Protein AF-A0AAU9ZQA5-F1 (afdb_monomer_lite)

Structure (mmCIF, N/CA/C/O backbone):
data_AF-A0AAU9ZQA5-F1
#
_entry.id   AF-A0AAU9ZQA5-F1
#
loop_
_atom_site.group_PDB
_atom_site.id
_atom_site.type_symbol
_atom_site.label_atom_id
_atom_site.label_alt_id
_atom_site.label_comp_id
_atom_site.label_asym_id
_atom_site.label_entity_id
_atom_site.label_seq_id
_atom_site.pdbx_PDB_ins_code
_atom_site.Cartn_x
_atom_site.Cartn_y
_atom_site.Cartn_z
_atom_site.occupancy
_atom_site.B_iso_or_equiv
_atom_site.auth_seq_id
_atom_site.auth_comp_id
_atom_site.auth_asym_id
_atom_site.auth_atom_id
_atom_site.pdbx_PDB_model_num
ATOM 1 N N . MET A 1 1 ? -19.071 -1.558 13.675 1.00 48.94 1 MET A N 1
ATOM 2 C CA . MET A 1 1 ? -18.737 -1.352 15.105 1.00 48.94 1 MET A CA 1
ATOM 3 C C . MET A 1 1 ? -18.420 0.109 15.479 1.00 48.94 1 MET A C 1
ATOM 5 O O . MET A 1 1 ? -18.143 0.371 16.638 1.00 48.94 1 MET A O 1
ATOM 9 N N . PHE A 1 2 ? -18.587 1.092 14.576 1.00 40.41 2 PHE A N 1
ATOM 10 C CA . PHE A 1 2 ? -18.312 2.521 14.845 1.00 40.41 2 PHE A CA 1
ATOM 11 C C . PHE A 1 2 ? -19.521 3.369 15.300 1.00 40.41 2 PHE A C 1
ATOM 13 O O . PHE A 1 2 ? -19.379 4.558 15.572 1.00 40.41 2 PHE A O 1
ATOM 20 N N . SER A 1 3 ? -20.718 2.791 15.427 1.00 38.81 3 SER A N 1
ATOM 21 C CA . SER A 1 3 ? -21.943 3.527 15.785 1.00 38.81 3 SER A CA 1
ATOM 22 C C . SER A 1 3 ? -22.086 3.847 17.282 1.00 38.81 3 SER A C 1
ATOM 24 O O . SER A 1 3 ? -22.901 4.692 17.634 1.00 38.81 3 SER A O 1
ATOM 26 N N . ARG A 1 4 ? -21.283 3.237 18.1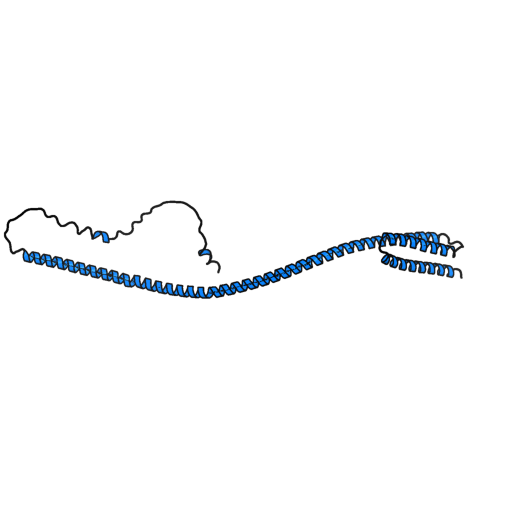69 1.00 47.41 4 ARG A N 1
ATOM 27 C CA . ARG A 1 4 ? -21.355 3.467 19.629 1.00 47.41 4 ARG A CA 1
ATOM 28 C C . ARG A 1 4 ? -20.454 4.597 20.144 1.00 47.41 4 ARG A C 1
ATOM 30 O O . ARG A 1 4 ? -20.742 5.165 21.193 1.00 47.41 4 ARG A O 1
ATOM 37 N N . LEU A 1 5 ? -19.415 4.975 19.395 1.00 44.19 5 LEU A N 1
ATOM 38 C CA . LEU A 1 5 ? -18.447 6.003 19.812 1.00 44.19 5 LEU A CA 1
ATOM 39 C C . LEU A 1 5 ? -18.909 7.446 19.537 1.00 44.19 5 LEU A C 1
ATOM 41 O O . LEU A 1 5 ? -18.377 8.380 20.128 1.00 44.19 5 LEU A O 1
ATOM 45 N N . ARG A 1 6 ? -19.945 7.657 18.710 1.00 43.44 6 ARG A N 1
ATOM 46 C CA . ARG A 1 6 ? -20.490 9.004 18.436 1.00 43.44 6 ARG A CA 1
ATOM 47 C C . ARG A 1 6 ? -21.317 9.599 19.583 1.00 43.44 6 ARG A C 1
ATOM 49 O O . ARG A 1 6 ? -21.540 10.804 19.595 1.00 43.44 6 ARG A O 1
ATOM 56 N N . THR A 1 7 ? -21.748 8.787 20.544 1.00 46.91 7 THR A N 1
ATOM 57 C CA . THR A 1 7 ? -22.630 9.210 21.647 1.00 46.91 7 THR A CA 1
ATOM 58 C C . THR A 1 7 ? -21.901 9.833 22.838 1.00 46.91 7 THR A C 1
ATOM 60 O O . THR A 1 7 ? -22.555 10.443 23.674 1.00 46.91 7 THR A O 1
ATOM 63 N N . LEU A 1 8 ? -20.570 9.713 22.922 1.00 43.84 8 LEU A N 1
ATOM 64 C CA . LEU A 1 8 ? -19.798 10.233 24.061 1.00 43.84 8 LEU A CA 1
ATOM 65 C C . LEU A 1 8 ? -19.136 11.597 23.803 1.00 43.84 8 LEU A C 1
ATOM 67 O O . LEU A 1 8 ? -18.784 12.273 24.761 1.00 43.84 8 LEU A O 1
ATOM 71 N N . PHE A 1 9 ? -19.017 12.039 22.544 1.00 39.91 9 PHE A N 1
ATOM 72 C CA . PHE A 1 9 ? -18.305 13.285 22.199 1.00 39.91 9 PHE A CA 1
ATOM 73 C C . PHE A 1 9 ? -19.028 14.196 21.187 1.00 39.91 9 PHE A C 1
ATOM 75 O O . PHE A 1 9 ? -18.420 15.083 20.595 1.00 39.91 9 PHE A O 1
ATOM 82 N N . GLY A 1 10 ? -20.335 14.016 20.978 1.00 38.44 10 GLY A N 1
ATOM 83 C CA . GLY A 1 10 ? -21.115 14.814 20.028 1.00 38.44 10 GLY A CA 1
ATOM 84 C C . GLY A 1 10 ? -22.059 15.820 20.690 1.00 38.44 10 G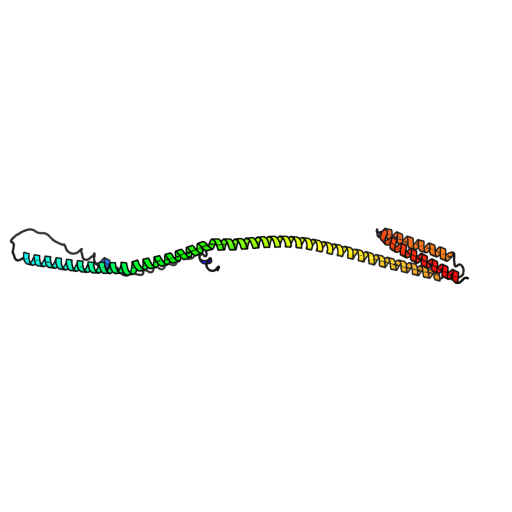LY A C 1
ATOM 85 O O . GLY A 1 10 ? -23.133 15.424 21.124 1.00 38.44 10 GLY A O 1
ATOM 86 N N . ARG A 1 11 ? -21.703 17.112 20.605 1.00 40.22 11 ARG A N 1
ATOM 87 C CA . ARG A 1 11 ? -22.498 18.338 20.866 1.00 40.22 11 ARG A CA 1
ATOM 88 C C . ARG A 1 11 ? -22.347 18.990 22.243 1.00 40.22 11 ARG A C 1
ATOM 90 O O . ARG A 1 11 ? -23.208 18.890 23.109 1.00 40.22 11 ARG A O 1
ATOM 97 N N . ARG A 1 12 ? -21.340 19.858 22.341 1.00 38.00 12 ARG A N 1
ATOM 98 C CA . ARG A 1 12 ? -21.529 21.178 22.949 1.00 38.00 12 ARG A CA 1
ATOM 99 C C . ARG A 1 12 ? -21.380 22.202 21.828 1.00 38.00 12 ARG A C 1
ATOM 101 O O . ARG A 1 12 ? -20.337 22.215 21.185 1.00 38.00 12 ARG A O 1
ATOM 108 N N . ASN A 1 13 ? -22.467 22.922 21.551 1.00 35.94 13 ASN A N 1
ATOM 109 C CA . ASN A 1 13 ? -22.573 24.273 20.977 1.00 35.94 13 ASN A CA 1
ATOM 110 C C . ASN A 1 13 ? -23.863 24.382 20.155 1.00 35.94 13 ASN A C 1
ATOM 112 O O . ASN A 1 13 ? -24.078 23.653 19.188 1.00 35.94 13 ASN A O 1
ATOM 116 N N . GLY A 1 14 ? -24.727 25.275 20.621 1.00 31.50 14 GLY A N 1
ATOM 117 C CA . GLY A 1 14 ? -26.061 25.557 20.117 1.00 31.50 14 GLY A CA 1
ATOM 118 C C . GLY A 1 14 ? -26.706 26.556 21.067 1.00 31.50 14 GLY A C 1
ATOM 119 O O . GLY A 1 14 ? -27.339 26.166 22.043 1.00 31.50 14 GLY A O 1
ATOM 120 N N . GLU A 1 15 ? -26.425 27.831 20.819 1.00 37.72 15 GLU A N 1
ATOM 121 C CA . GLU A 1 15 ? -27.171 28.983 21.317 1.00 37.72 15 GLU A CA 1
ATOM 122 C C . GLU A 1 15 ? -28.656 28.838 20.944 1.00 37.72 15 GLU A C 1
ATOM 124 O O . GLU A 1 15 ? -28.946 28.423 19.823 1.00 37.72 15 GLU A O 1
ATOM 129 N N . CYS A 1 16 ? -29.576 29.171 21.856 1.00 33.16 16 CYS A N 1
ATOM 130 C CA . CYS A 1 16 ? -30.799 29.947 21.582 1.00 33.16 16 CYS A CA 1
ATOM 131 C C . CYS A 1 16 ? -31.802 29.884 22.744 1.00 33.16 16 CYS A C 1
ATOM 133 O O . CYS A 1 16 ? -32.249 28.816 23.153 1.00 33.16 16 CYS A O 1
ATOM 135 N N . GLU A 1 17 ? -32.157 31.095 23.168 1.00 29.72 17 GLU A N 1
ATOM 136 C CA . GLU A 1 17 ? -33.497 31.594 23.491 1.00 29.72 17 GLU A CA 1
ATOM 137 C C . GLU A 1 17 ? -34.244 31.094 24.736 1.00 29.72 17 GLU A C 1
ATOM 139 O O . GLU A 1 17 ? -34.768 29.986 24.842 1.00 29.72 17 GLU A O 1
ATOM 144 N N . GLU A 1 18 ? -34.392 32.054 25.651 1.00 40.56 18 GLU A N 1
ATOM 145 C CA . GLU A 1 18 ? -35.493 32.160 26.594 1.00 40.56 18 GLU A CA 1
ATOM 146 C C . GLU A 1 18 ? -36.846 31.973 25.894 1.00 40.56 18 GLU A C 1
ATOM 148 O O . GLU A 1 18 ? -37.232 32.751 25.030 1.00 40.56 18 GLU A O 1
ATOM 153 N N . THR A 1 19 ? -37.646 31.025 26.369 1.00 33.75 19 THR A N 1
ATOM 154 C CA . THR A 1 19 ? -39.100 31.205 26.423 1.00 33.75 19 THR A CA 1
ATOM 155 C C . THR A 1 19 ? -39.604 30.604 27.725 1.00 33.75 19 THR A C 1
ATOM 157 O O . THR A 1 19 ? -39.549 29.400 27.974 1.00 33.75 19 THR A O 1
ATOM 160 N N . GLY A 1 20 ? -40.057 31.483 28.616 1.00 47.66 20 GLY A N 1
ATOM 161 C CA . GLY A 1 20 ? -40.704 31.086 29.850 1.00 47.66 20 GLY A CA 1
ATOM 162 C C . GLY A 1 20 ? -42.086 30.503 29.587 1.00 47.66 20 GLY A C 1
ATOM 163 O O . GLY A 1 20 ? -42.894 31.121 28.911 1.00 47.66 20 GLY A O 1
ATOM 164 N N . VAL A 1 21 ? -42.396 29.380 30.236 1.00 34.00 21 VAL A N 1
ATOM 165 C CA . VAL A 1 21 ? -43.744 29.097 30.744 1.00 34.00 21 VAL A CA 1
ATOM 166 C C . VAL A 1 21 ? -43.602 28.366 32.079 1.00 34.00 21 VAL A C 1
ATOM 168 O O . VAL A 1 21 ? -43.252 27.190 32.145 1.00 34.00 21 VAL A O 1
ATOM 171 N N . ARG A 1 22 ? -43.907 29.071 33.174 1.00 44.47 22 ARG A N 1
ATOM 172 C CA . ARG A 1 22 ? -44.174 28.457 34.479 1.00 44.47 22 ARG A CA 1
ATOM 173 C C . ARG A 1 22 ? -45.457 27.630 34.366 1.00 44.47 22 ARG A C 1
ATOM 175 O O . ARG A 1 22 ? -46.537 28.207 34.281 1.00 44.47 22 ARG A O 1
ATOM 182 N N . LYS A 1 23 ? -45.362 26.302 34.453 1.00 38.34 23 LYS A N 1
ATOM 183 C CA . LYS A 1 23 ? -46.495 25.450 34.843 1.00 38.34 23 LYS A CA 1
ATOM 184 C C . LYS A 1 23 ? -46.316 24.998 36.290 1.00 38.34 23 LYS A C 1
ATOM 186 O O . LYS A 1 23 ? -45.380 24.286 36.635 1.00 38.34 23 LYS A O 1
ATOM 191 N N . LYS A 1 24 ? -47.206 25.504 37.146 1.00 39.97 24 LYS A N 1
ATOM 192 C CA . LYS A 1 24 ? -47.455 25.015 38.504 1.00 39.97 24 LYS A CA 1
ATOM 193 C C . LYS A 1 24 ? -48.343 23.781 38.375 1.00 39.97 24 LYS A C 1
ATOM 195 O O . LYS A 1 24 ? -49.548 23.940 38.218 1.00 39.97 24 LYS A O 1
ATOM 200 N N . ASP A 1 25 ? -47.765 22.596 38.512 1.00 32.78 25 ASP A N 1
ATOM 201 C CA . ASP A 1 25 ? -48.555 21.391 38.751 1.00 32.78 25 ASP A CA 1
ATOM 202 C C . ASP A 1 25 ? -48.594 21.106 40.253 1.00 32.78 25 ASP A C 1
ATOM 204 O O . ASP A 1 25 ? -47.584 20.889 40.927 1.00 32.78 25 ASP A O 1
ATOM 208 N N . ALA A 1 26 ? -49.805 21.205 40.797 1.00 39.22 26 ALA A N 1
ATOM 209 C CA . ALA A 1 26 ? -50.117 20.959 42.190 1.00 39.22 26 ALA A CA 1
ATOM 210 C C . ALA A 1 26 ? -50.042 19.452 42.480 1.00 39.22 26 ALA A C 1
ATOM 212 O O . ALA A 1 26 ? -50.969 18.702 42.186 1.00 39.22 26 ALA A O 1
ATOM 213 N N . GLY A 1 27 ? -48.936 19.012 43.083 1.00 39.47 27 GLY A N 1
ATOM 214 C CA . GLY A 1 27 ? -48.817 17.664 43.639 1.00 39.47 27 GLY A CA 1
ATOM 215 C C . GLY A 1 27 ? -49.811 17.418 44.792 1.00 39.47 27 GLY A C 1
ATOM 216 O O . GLY A 1 27 ? -50.250 18.376 45.442 1.00 39.47 27 GLY A O 1
ATOM 217 N N . PRO A 1 28 ? -50.172 16.151 45.082 1.00 39.94 28 PRO A N 1
ATOM 218 C CA . PRO A 1 28 ? -51.237 15.818 46.026 1.00 39.94 28 PRO A CA 1
ATOM 219 C C . PRO A 1 28 ? -50.970 16.409 47.414 1.00 39.94 28 PRO A C 1
ATOM 221 O O . PRO A 1 28 ? -49.923 16.171 48.024 1.00 39.94 28 PRO A O 1
ATOM 224 N N . LYS A 1 29 ? -51.934 17.188 47.923 1.00 39.69 29 LYS A N 1
ATOM 225 C CA . LYS A 1 29 ? -51.909 17.771 49.271 1.00 39.69 29 LYS A CA 1
ATOM 226 C C . LYS A 1 29 ? -51.706 16.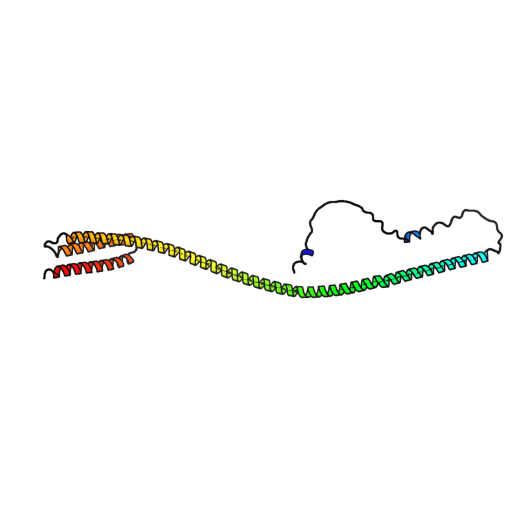660 50.300 1.00 39.69 29 LYS A C 1
ATOM 228 O O . LYS A 1 29 ? -52.575 15.820 50.510 1.00 39.69 29 LYS A O 1
ATOM 233 N N . SER A 1 30 ? -50.557 16.678 50.969 1.00 41.41 30 SER A N 1
ATOM 234 C CA . SER A 1 30 ? -50.254 15.732 52.034 1.00 41.41 30 SER A CA 1
ATOM 235 C C . SER A 1 30 ? -51.212 15.924 53.215 1.00 41.41 30 SER A C 1
ATOM 237 O O . SER A 1 30 ? -51.222 16.944 53.907 1.00 41.41 30 SER A O 1
ATOM 239 N N . GLN A 1 31 ? -51.982 14.872 53.479 1.00 42.75 31 GLN A N 1
ATOM 240 C CA . GLN A 1 31 ? -52.931 14.688 54.587 1.00 42.75 31 GLN A CA 1
ATOM 241 C C . GLN A 1 31 ? -52.286 14.858 55.985 1.00 42.75 31 GLN A C 1
ATOM 243 O O . GLN A 1 31 ? -52.963 14.940 57.007 1.00 42.75 31 GLN A O 1
ATOM 248 N N . ARG A 1 32 ? -50.952 14.983 56.032 1.00 38.19 32 ARG A N 1
ATOM 249 C CA . ARG A 1 32 ? -50.121 15.157 57.230 1.00 38.19 32 ARG A CA 1
ATOM 250 C C . ARG A 1 32 ? -50.265 16.533 57.892 1.00 38.19 32 ARG A C 1
ATOM 252 O O . ARG A 1 32 ? -49.960 16.666 59.073 1.00 38.19 32 ARG A O 1
ATOM 259 N N . LYS A 1 33 ? -50.729 17.559 57.163 1.00 34.78 33 LYS A N 1
ATOM 260 C CA . LYS A 1 33 ? -50.915 18.919 57.712 1.00 34.78 33 LYS A CA 1
ATOM 261 C C . LYS A 1 33 ? -52.240 19.110 58.466 1.00 34.78 33 LYS A C 1
ATOM 263 O O . LYS A 1 33 ? -52.350 20.059 59.232 1.00 34.78 33 LYS A O 1
ATOM 268 N N . SER A 1 34 ? -53.204 18.195 58.314 1.00 37.19 34 SER A N 1
ATOM 269 C CA . SER A 1 34 ? -54.527 18.290 58.957 1.00 37.19 34 SER A CA 1
ATOM 270 C C . SER A 1 34 ? -54.497 18.062 60.472 1.00 37.19 34 SER A C 1
ATOM 272 O O . SER A 1 34 ? -55.366 18.556 61.183 1.00 37.19 34 SER A O 1
ATOM 274 N N . TRP A 1 35 ? -53.516 17.315 60.982 1.00 40.41 35 TRP A N 1
ATOM 275 C CA . TRP A 1 35 ? -53.546 16.842 62.369 1.00 40.41 35 TRP A CA 1
ATOM 276 C C . TRP A 1 35 ? -52.971 17.835 63.385 1.00 40.41 35 TRP A C 1
ATOM 278 O O . TRP A 1 35 ? -53.373 17.808 64.542 1.00 40.41 35 TRP A O 1
ATOM 288 N N . ARG A 1 36 ? -52.108 18.773 62.966 1.00 43.72 36 ARG A N 1
ATOM 289 C CA . ARG A 1 36 ? -51.531 19.775 63.885 1.00 43.72 36 ARG A CA 1
ATOM 290 C C . ARG A 1 36 ? -52.468 20.930 64.247 1.00 43.72 36 ARG A C 1
ATOM 292 O O . ARG A 1 36 ? -52.241 21.569 65.262 1.00 43.72 36 ARG A O 1
ATOM 299 N N . ILE A 1 37 ? -53.512 21.187 63.458 1.00 49.41 37 ILE A N 1
ATOM 300 C CA . ILE A 1 37 ? -54.405 22.345 63.660 1.00 49.41 37 ILE A CA 1
ATOM 301 C C . ILE A 1 37 ? -55.526 22.037 64.673 1.00 49.41 37 ILE A C 1
ATOM 303 O O . ILE A 1 37 ? -56.087 22.946 65.274 1.00 49.41 37 ILE A O 1
ATOM 307 N N . ARG A 1 38 ? -55.824 20.756 64.940 1.00 40.88 38 ARG A N 1
ATOM 308 C CA . ARG A 1 38 ? -56.915 20.361 65.850 1.00 40.88 38 ARG A CA 1
ATOM 309 C C . ARG A 1 38 ? -56.556 20.470 67.343 1.00 40.88 38 ARG A C 1
ATOM 311 O O . ARG A 1 38 ? -57.454 20.463 68.171 1.00 40.88 38 ARG A O 1
ATOM 318 N N . TRP A 1 39 ? -55.279 20.586 67.709 1.00 43.34 39 TRP A N 1
ATOM 319 C CA . TRP A 1 39 ? -54.841 20.530 69.116 1.00 43.34 39 TRP A CA 1
ATOM 320 C C . TRP A 1 39 ? -54.719 21.898 69.815 1.00 43.34 39 TRP A C 1
ATOM 322 O O . TRP A 1 39 ? -54.251 21.951 70.948 1.00 43.34 39 TRP A O 1
ATOM 332 N N . SER A 1 40 ? -55.138 23.002 69.182 1.00 42.69 40 SER A N 1
ATOM 333 C CA . SER A 1 40 ? -54.869 24.362 69.694 1.00 42.69 40 SER A CA 1
ATOM 334 C C . SER A 1 40 ? -56.088 25.170 70.166 1.00 42.69 40 SER A C 1
ATOM 336 O O . SER A 1 40 ? -55.895 26.273 70.665 1.00 42.69 40 SER A O 1
ATOM 338 N N . LEU A 1 41 ? -57.323 24.664 70.069 1.00 42.00 41 LEU A N 1
ATOM 339 C CA . LEU A 1 41 ? -58.510 25.346 70.613 1.00 42.00 41 LEU A CA 1
ATOM 340 C C . LEU A 1 41 ? -59.130 24.527 71.742 1.00 42.00 41 LEU A C 1
ATOM 342 O O . LEU A 1 41 ? -59.918 23.619 71.507 1.00 42.00 41 LEU A O 1
ATOM 346 N N . GLY A 1 42 ? -58.768 24.859 72.977 1.00 41.72 42 GLY A N 1
ATOM 347 C CA . GLY A 1 42 ? -59.376 24.229 74.143 1.00 41.72 42 GLY A CA 1
ATOM 348 C C . GLY A 1 42 ? -58.689 24.585 75.448 1.00 41.72 42 GLY A C 1
ATOM 349 O O . GLY A 1 42 ? -58.271 23.681 76.159 1.00 41.72 42 GLY A O 1
ATOM 350 N N . ARG A 1 43 ? -58.518 25.881 75.750 1.00 35.69 43 ARG A N 1
ATOM 351 C CA . ARG A 1 43 ? -58.304 26.372 77.126 1.00 35.69 43 ARG A CA 1
ATOM 352 C C . ARG A 1 43 ? -58.468 27.901 77.197 1.00 35.69 43 ARG A C 1
ATOM 354 O O . ARG A 1 43 ? -57.498 28.645 77.153 1.00 35.69 43 ARG A O 1
ATOM 361 N N . HIS A 1 44 ? -59.712 28.359 77.328 1.00 33.81 44 HIS A N 1
ATOM 362 C CA . HIS A 1 44 ? -60.031 29.650 77.948 1.00 33.81 44 HIS A CA 1
ATOM 363 C C . HIS A 1 44 ? -60.537 29.376 79.371 1.00 33.81 44 HIS A C 1
ATOM 365 O O . HIS A 1 44 ? -61.420 28.540 79.550 1.00 33.81 44 HIS A O 1
ATOM 371 N N . ARG A 1 45 ? -60.007 30.080 80.376 1.00 34.75 45 ARG A N 1
ATOM 372 C CA . ARG A 1 45 ? -60.663 30.256 81.681 1.00 34.75 45 ARG A CA 1
ATOM 373 C C . ARG A 1 45 ? -60.475 31.698 82.149 1.00 34.75 45 ARG A C 1
ATOM 375 O O . ARG A 1 45 ? -59.349 32.170 82.264 1.00 34.75 45 ARG A O 1
ATOM 382 N N . THR A 1 46 ? -61.598 32.363 82.388 1.00 33.25 46 THR A N 1
ATOM 383 C CA . THR A 1 46 ? -61.746 33.660 83.052 1.00 33.25 46 THR A CA 1
ATOM 384 C C . THR A 1 46 ? -61.987 33.486 84.555 1.00 33.25 46 THR A C 1
ATOM 386 O O . THR A 1 46 ? -62.539 32.486 85.006 1.00 33.25 46 THR A O 1
ATOM 389 N N . THR A 1 47 ? -61.545 34.507 85.282 1.00 33.72 47 THR A N 1
ATOM 390 C CA . THR A 1 47 ? -61.565 34.834 86.717 1.00 33.72 47 THR A CA 1
ATOM 391 C C . THR A 1 47 ? -62.890 34.633 87.475 1.00 33.72 47 THR A C 1
ATOM 393 O O . THR A 1 47 ? -63.925 35.080 86.990 1.00 33.72 47 THR A O 1
ATOM 396 N N . ARG A 1 48 ? -62.835 34.094 88.711 1.00 28.69 48 ARG A N 1
ATOM 397 C CA . ARG A 1 48 ? -63.177 34.745 90.014 1.00 28.69 48 ARG A CA 1
ATOM 398 C C . ARG A 1 48 ? -63.420 33.702 91.130 1.00 28.69 48 ARG A C 1
ATOM 400 O O . ARG A 1 48 ? -63.845 32.585 90.869 1.00 28.69 48 ARG A O 1
ATOM 407 N N . GLU A 1 49 ? -63.075 34.096 92.353 1.00 36.06 49 GLU A N 1
ATOM 408 C CA . GLU A 1 49 ? -62.932 33.317 93.591 1.00 36.06 49 GLU A CA 1
ATOM 409 C C . GLU A 1 49 ? -64.228 32.833 94.288 1.00 36.06 49 GLU A C 1
ATOM 411 O O . GLU A 1 49 ? -65.268 33.481 94.217 1.00 36.06 49 GLU A O 1
ATOM 416 N N . ALA A 1 50 ? -64.038 31.726 95.028 1.00 43.78 50 ALA A N 1
ATOM 417 C CA . ALA A 1 50 ? -64.551 31.288 96.342 1.00 43.78 50 ALA A CA 1
ATOM 418 C C . ALA A 1 50 ? -66.056 31.319 96.707 1.00 43.78 50 ALA A C 1
ATOM 420 O O . ALA A 1 50 ? -66.615 32.362 97.023 1.00 43.78 50 ALA A O 1
ATOM 421 N N . SER A 1 51 ? -66.640 30.124 96.892 1.00 34.25 51 SER A N 1
ATOM 422 C CA . SER A 1 51 ? -67.174 29.629 98.184 1.00 34.25 51 SER A CA 1
ATOM 423 C C . SER A 1 51 ? -67.631 28.161 98.042 1.00 34.25 51 SER A C 1
ATOM 425 O O . SER A 1 51 ? -67.972 27.711 96.953 1.00 34.25 51 SER A O 1
ATOM 427 N N . SER A 1 52 ? -67.562 27.396 99.128 1.00 46.72 52 SER A N 1
ATOM 428 C CA . SER A 1 52 ? -67.338 25.943 99.185 1.00 46.72 52 SER A CA 1
ATOM 429 C C . SER A 1 52 ? -68.487 25.137 99.807 1.00 46.72 52 SER A C 1
ATOM 431 O O . SER A 1 52 ? -68.896 25.495 100.904 1.00 46.72 52 SER A O 1
ATOM 433 N N . GLN A 1 53 ? -68.873 23.998 99.196 1.00 39.31 53 GLN A N 1
ATOM 434 C CA . GLN A 1 53 ? -69.310 22.727 99.836 1.00 39.31 53 GLN A CA 1
ATOM 435 C C . GLN A 1 53 ? -69.150 21.532 98.844 1.00 39.31 53 GLN A C 1
ATOM 437 O O . GLN A 1 53 ? -69.423 21.728 97.660 1.00 39.31 53 GLN A O 1
ATOM 442 N N . PRO A 1 54 ? -68.716 20.316 99.265 1.00 42.34 54 PRO A N 1
ATOM 443 C CA . PRO A 1 54 ? -68.492 19.173 98.366 1.00 42.34 54 PRO A CA 1
ATOM 444 C C . PRO A 1 54 ? -69.675 18.183 98.337 1.00 42.34 54 PRO A C 1
ATOM 446 O O . PRO A 1 54 ? -70.182 17.782 99.382 1.00 42.34 54 PRO A O 1
ATOM 449 N N . SER A 1 55 ? -70.081 17.750 97.137 1.00 40.47 55 SER A N 1
ATOM 450 C CA . SER A 1 55 ? -71.078 16.690 96.909 1.00 40.47 55 SER A CA 1
ATOM 451 C C . SER A 1 55 ? -70.432 15.427 96.324 1.00 40.47 55 SER A C 1
ATOM 453 O O . SER A 1 55 ? -69.720 15.489 95.321 1.00 40.47 55 SER A O 1
ATOM 455 N N . THR A 1 56 ? -70.729 14.272 96.912 1.00 48.59 56 THR A N 1
ATOM 456 C CA . THR A 1 56 ? -70.120 12.947 96.678 1.00 48.59 56 THR A CA 1
ATOM 457 C C . THR A 1 56 ? -70.543 12.224 95.385 1.00 48.59 56 THR A C 1
ATOM 459 O O . THR A 1 56 ? -70.114 11.103 95.154 1.00 48.59 56 THR A O 1
ATOM 462 N N . PHE A 1 57 ? -71.330 12.844 94.498 1.00 49.88 57 PHE A N 1
ATOM 463 C CA . PHE A 1 57 ? -71.776 12.244 93.220 1.00 49.88 57 PHE A CA 1
ATOM 464 C C . PHE A 1 57 ? -70.789 12.418 92.046 1.00 49.88 57 PHE A C 1
ATOM 466 O O . PHE A 1 57 ? -71.083 12.049 90.911 1.00 49.88 57 PHE A O 1
ATOM 473 N N . THR A 1 58 ? -69.617 13.000 92.296 1.00 58.25 58 THR A N 1
ATOM 474 C CA . THR A 1 58 ? -68.723 13.509 91.241 1.00 58.25 58 THR A CA 1
ATOM 475 C C . THR A 1 58 ? -67.550 12.572 90.925 1.00 58.25 58 THR A C 1
ATOM 477 O O . THR A 1 58 ? -66.982 12.658 89.841 1.00 58.25 58 THR A O 1
ATOM 480 N N . GLU A 1 59 ? -67.191 11.661 91.833 1.00 65.31 59 GLU A N 1
ATOM 481 C CA . GLU A 1 59 ? -65.976 10.834 91.718 1.00 65.31 59 GLU A CA 1
ATOM 482 C C . GLU A 1 59 ? -66.152 9.629 90.779 1.00 65.31 59 GLU A C 1
ATOM 484 O O . GLU A 1 59 ? -65.282 9.361 89.953 1.00 65.31 59 GLU A O 1
ATOM 489 N N . GLU A 1 60 ? -67.293 8.937 90.829 1.00 72.12 60 GLU A N 1
ATOM 490 C CA . GLU A 1 60 ? -67.586 7.781 89.962 1.00 72.12 60 GLU A CA 1
ATOM 491 C C . GLU A 1 60 ? -67.757 8.193 88.490 1.00 72.12 60 GLU A C 1
ATOM 493 O O . GLU A 1 60 ? -67.261 7.522 87.583 1.00 72.12 60 GLU A O 1
ATOM 498 N N . ALA A 1 61 ? -68.392 9.346 88.247 1.00 74.06 61 ALA A N 1
ATOM 499 C CA . ALA A 1 61 ? -68.518 9.933 86.914 1.00 74.06 61 ALA A CA 1
ATOM 500 C C . ALA A 1 61 ? -67.150 10.344 86.336 1.00 74.06 61 ALA A C 1
ATOM 502 O O . ALA A 1 61 ? -66.871 10.081 85.167 1.00 74.06 61 ALA A O 1
ATOM 503 N N . GLN A 1 62 ? -66.266 10.912 87.166 1.00 79.56 62 GLN A N 1
ATOM 504 C CA . GLN A 1 62 ? -64.888 11.234 86.778 1.00 79.56 62 GLN A CA 1
ATOM 505 C C . GLN A 1 62 ? -64.052 9.977 86.495 1.00 79.56 62 GLN A C 1
ATOM 507 O O . GLN A 1 62 ? -63.252 9.966 85.562 1.00 79.56 62 GLN A O 1
ATOM 512 N N . GLN A 1 63 ? -64.236 8.896 87.260 1.00 83.69 63 GLN A N 1
ATOM 513 C CA . GLN A 1 63 ? -63.548 7.627 87.000 1.00 83.69 63 GLN A CA 1
ATOM 514 C C . GLN A 1 63 ? -63.992 6.978 85.683 1.00 83.69 63 GLN A C 1
ATOM 516 O O . GLN A 1 63 ? -63.148 6.472 84.939 1.00 83.69 63 GLN A O 1
ATOM 521 N N . MET A 1 64 ? -65.287 7.030 85.364 1.00 87.25 64 MET A N 1
ATOM 522 C CA . MET A 1 64 ? -65.817 6.604 84.064 1.00 87.25 64 MET A CA 1
ATOM 523 C C . MET A 1 64 ? -65.220 7.418 82.908 1.00 87.25 64 MET A C 1
ATOM 525 O O . MET A 1 64 ? -64.785 6.836 81.915 1.00 87.25 64 MET A O 1
ATOM 529 N N . GLU A 1 65 ? -65.114 8.740 83.060 1.00 89.62 65 GLU A N 1
ATOM 530 C CA . GLU A 1 65 ? -64.514 9.630 82.057 1.00 89.62 65 GLU A CA 1
ATOM 531 C C . GLU A 1 65 ? -63.027 9.308 81.810 1.00 89.62 65 GLU A C 1
ATOM 533 O O . GLU A 1 65 ? -62.586 9.201 80.663 1.00 89.62 65 GLU A O 1
ATOM 538 N N . ILE A 1 66 ? -62.255 9.054 82.875 1.00 90.75 66 ILE A N 1
ATOM 539 C CA . ILE A 1 66 ? -60.841 8.653 82.776 1.00 90.75 66 ILE A CA 1
ATOM 540 C C . ILE A 1 66 ? -60.696 7.299 82.063 1.00 90.75 66 ILE A C 1
ATOM 542 O O . ILE A 1 66 ? -59.808 7.129 81.221 1.00 90.75 66 ILE A O 1
ATOM 546 N N . LEU A 1 67 ? -61.553 6.323 82.379 1.00 91.94 67 LEU A N 1
ATOM 547 C CA . LEU A 1 67 ? -61.536 5.009 81.729 1.00 91.94 67 LEU A CA 1
ATOM 548 C C . LEU A 1 67 ? -61.873 5.100 80.237 1.00 91.94 67 LEU A C 1
ATOM 550 O O . LEU A 1 67 ? -61.233 4.430 79.420 1.00 91.94 67 LEU A O 1
ATOM 554 N N . GLU A 1 68 ? -62.833 5.943 79.867 1.00 91.44 68 GLU A N 1
ATOM 555 C CA . GLU A 1 68 ? -63.199 6.180 78.474 1.00 91.44 68 GLU A CA 1
ATOM 556 C C . GLU A 1 68 ? -62.057 6.863 77.702 1.00 91.44 68 GLU A C 1
ATOM 558 O O . GLU A 1 68 ? -61.684 6.408 76.615 1.00 91.44 68 GLU A O 1
ATOM 563 N N . GLU A 1 69 ? -61.398 7.865 78.296 1.00 94.38 69 GLU A N 1
ATOM 564 C CA . GLU A 1 69 ? -60.232 8.527 77.698 1.00 94.38 69 GLU A CA 1
ATOM 565 C C . GLU A 1 69 ? -59.066 7.546 77.474 1.00 94.38 69 GLU A C 1
ATOM 567 O O . GLU A 1 69 ? -58.433 7.532 76.408 1.00 94.38 69 GLU A O 1
ATOM 572 N N . LEU A 1 70 ? -58.792 6.680 78.456 1.00 95.00 70 LEU A N 1
ATOM 573 C CA . LEU A 1 70 ? -57.771 5.636 78.350 1.00 95.00 70 LEU A CA 1
ATOM 574 C C . LEU A 1 70 ? -58.119 4.599 77.276 1.00 95.00 70 LEU A C 1
ATOM 576 O O . LEU A 1 70 ? -57.235 4.185 76.518 1.00 95.00 70 LEU A O 1
ATOM 580 N N . SER A 1 71 ? -59.389 4.207 77.165 1.00 94.62 71 SER A N 1
ATOM 581 C CA . SER A 1 71 ? -59.871 3.294 76.124 1.00 94.62 71 SER A CA 1
ATOM 582 C C . SER A 1 71 ? -59.678 3.888 74.725 1.00 94.62 71 SER A C 1
ATOM 584 O O . SER A 1 71 ? -59.113 3.233 73.842 1.00 94.62 71 SER A O 1
ATOM 586 N N . ILE A 1 72 ? -60.034 5.163 74.533 1.00 95.25 72 ILE A N 1
ATOM 587 C CA . ILE A 1 72 ? -59.829 5.889 73.271 1.00 95.25 72 ILE A CA 1
ATOM 588 C C . ILE A 1 72 ? -58.334 5.975 72.931 1.00 95.25 72 ILE A C 1
ATOM 590 O O . ILE A 1 72 ? -57.938 5.658 71.803 1.00 95.25 72 ILE A O 1
ATOM 594 N N . LYS A 1 73 ? -57.475 6.325 73.899 1.00 95.56 73 LYS A N 1
ATOM 595 C CA . LYS A 1 73 ? -56.009 6.331 73.722 1.00 95.56 73 LYS A CA 1
ATOM 596 C C . LYS A 1 73 ? -55.476 4.959 73.320 1.00 95.56 73 LYS A C 1
ATOM 598 O O . LYS A 1 73 ? -54.667 4.861 72.396 1.00 95.56 73 LYS A O 1
ATOM 603 N N . LEU A 1 74 ? -55.939 3.890 73.966 1.00 96.44 74 LEU A N 1
ATOM 604 C CA . LEU A 1 74 ? -55.523 2.527 73.648 1.00 96.44 74 LEU A CA 1
ATOM 605 C C . LEU A 1 74 ? -55.916 2.131 72.219 1.00 96.44 74 LEU A C 1
ATOM 607 O O . LEU A 1 74 ? -55.105 1.535 71.505 1.00 96.44 74 LEU A O 1
ATOM 611 N N . GLN A 1 75 ? -57.132 2.471 71.786 1.00 96.31 75 GLN A N 1
ATOM 612 C CA . GLN A 1 75 ? -57.580 2.220 70.414 1.00 96.31 75 GLN A CA 1
ATOM 613 C C . GLN A 1 75 ? -56.775 3.035 69.395 1.00 96.31 75 GLN A C 1
ATOM 615 O O . GLN A 1 75 ? -56.347 2.481 68.380 1.00 96.31 75 GLN A O 1
ATOM 620 N N . SER A 1 76 ? -56.463 4.300 69.698 1.00 94.38 76 SER A N 1
ATOM 621 C CA . SER A 1 76 ? -55.579 5.134 68.871 1.00 94.38 76 SER A CA 1
ATOM 622 C C . SER A 1 76 ? -54.195 4.502 68.709 1.00 94.38 76 SER A C 1
ATOM 624 O O . SER A 1 76 ? -53.720 4.317 67.589 1.00 94.38 76 SER A O 1
ATOM 626 N N . MET A 1 77 ? -53.570 4.069 69.809 1.00 97.06 77 MET A N 1
ATOM 627 C CA . MET A 1 77 ? -52.258 3.412 69.764 1.00 97.06 77 MET A CA 1
ATOM 628 C C . MET A 1 77 ? -52.287 2.081 69.001 1.00 97.06 77 MET A C 1
ATOM 630 O O . MET A 1 77 ? -51.332 1.743 68.298 1.00 97.06 77 MET A O 1
ATOM 634 N N . LYS A 1 78 ? -53.368 1.296 69.119 1.00 97.00 78 LYS A N 1
ATOM 635 C CA . LYS A 1 78 ? -53.542 0.065 68.329 1.00 97.00 78 LYS A CA 1
ATOM 636 C C . LYS A 1 78 ? -53.616 0.378 66.838 1.00 97.00 78 LYS A C 1
ATOM 638 O O . LYS A 1 78 ? -52.954 -0.297 66.048 1.00 97.00 78 LYS A O 1
ATOM 643 N N . TYR A 1 79 ? -54.377 1.400 66.466 1.00 95.94 79 TYR A N 1
ATOM 644 C CA . TYR A 1 79 ? -54.510 1.832 65.081 1.00 95.94 79 TYR A CA 1
ATOM 645 C C . TYR A 1 79 ? -53.173 2.325 64.503 1.00 95.94 79 TYR A C 1
ATOM 647 O O . TYR A 1 79 ? -52.755 1.858 63.441 1.00 95.94 79 TYR A O 1
ATOM 655 N N . GLU A 1 80 ? -52.440 3.168 65.234 1.00 96.44 80 GLU A N 1
ATOM 656 C CA . GLU A 1 80 ? -51.096 3.621 64.848 1.00 96.44 80 GLU A CA 1
ATOM 657 C C . GLU A 1 80 ? -50.128 2.450 64.665 1.00 96.44 80 GLU A C 1
ATOM 659 O O . GLU A 1 80 ? -49.415 2.373 63.663 1.00 96.44 80 GLU A O 1
ATOM 664 N N . ARG A 1 81 ? -50.144 1.477 65.583 1.00 97.06 81 ARG A N 1
ATOM 665 C CA . ARG A 1 81 ? -49.315 0.270 65.475 1.00 97.06 81 ARG A CA 1
ATOM 666 C C . ARG A 1 81 ? -49.614 -0.515 64.197 1.00 97.06 81 ARG A C 1
ATOM 668 O O . ARG A 1 81 ? -48.683 -1.006 63.558 1.00 97.06 81 ARG A O 1
ATOM 675 N N . ILE A 1 82 ? -50.886 -0.654 63.819 1.00 96.81 82 ILE A N 1
ATOM 676 C CA . ILE A 1 82 ? -51.286 -1.343 62.583 1.00 96.81 82 ILE A CA 1
ATOM 677 C C . ILE A 1 82 ? -50.782 -0.575 61.357 1.00 96.81 82 ILE A C 1
ATOM 679 O O . ILE A 1 82 ? -50.202 -1.187 60.458 1.00 96.81 82 ILE A O 1
ATOM 683 N N . GLN A 1 83 ? -50.918 0.754 61.339 1.00 95.50 83 GLN A N 1
ATOM 684 C CA . GLN A 1 83 ? -50.388 1.574 60.248 1.00 95.50 83 GLN A CA 1
ATOM 685 C C . GLN A 1 83 ? -48.866 1.457 60.124 1.00 95.50 83 GLN A C 1
ATOM 687 O O . GLN A 1 83 ? -48.350 1.252 59.026 1.00 95.50 83 GLN A O 1
ATOM 692 N N . LEU A 1 84 ? -48.141 1.526 61.243 1.00 96.19 84 LEU A N 1
ATOM 693 C CA . LEU A 1 84 ? -46.686 1.384 61.255 1.00 96.19 84 LEU A CA 1
ATOM 694 C C . LEU A 1 84 ? -46.251 0.009 60.739 1.00 96.19 84 LEU A C 1
ATOM 696 O O . LEU A 1 84 ? -45.319 -0.074 59.941 1.00 96.19 84 LEU A O 1
ATOM 700 N N . ARG A 1 85 ? -46.961 -1.064 61.114 1.00 95.62 85 ARG A N 1
ATOM 701 C CA . ARG A 1 85 ? -46.716 -2.412 60.572 1.00 95.62 85 ARG A CA 1
ATOM 702 C C . ARG A 1 85 ? -46.955 -2.482 59.063 1.00 95.62 85 ARG A C 1
ATOM 704 O O . ARG A 1 85 ? -46.144 -3.078 58.358 1.00 95.62 85 ARG A O 1
ATOM 711 N N . ALA A 1 86 ? -48.021 -1.860 58.559 1.00 93.38 86 ALA A N 1
ATOM 712 C CA . ALA A 1 86 ? -48.314 -1.822 57.126 1.00 93.38 86 ALA A CA 1
ATOM 713 C C . ALA A 1 86 ? -47.238 -1.051 56.337 1.00 93.38 86 ALA A C 1
ATOM 715 O O . ALA A 1 86 ? -46.770 -1.526 55.298 1.00 93.38 86 ALA A O 1
ATOM 716 N N . ILE A 1 87 ? -46.789 0.097 56.858 1.00 90.06 87 ILE A N 1
ATOM 717 C CA . ILE A 1 87 ? -45.697 0.888 56.271 1.00 90.06 87 ILE A CA 1
ATOM 718 C C . ILE A 1 87 ? -44.408 0.063 56.246 1.00 90.06 87 ILE A C 1
ATOM 720 O O . ILE A 1 87 ? -43.787 -0.051 55.187 1.00 90.06 87 ILE A O 1
ATOM 724 N N . LEU A 1 88 ? -44.044 -0.568 57.366 1.00 91.19 88 LEU A N 1
ATOM 725 C CA . LEU A 1 88 ? -42.845 -1.400 57.469 1.00 91.19 88 LEU A CA 1
ATOM 726 C C . LEU A 1 88 ? -42.873 -2.550 56.452 1.00 91.19 88 LEU A C 1
ATOM 728 O O . LEU A 1 88 ? -41.925 -2.719 55.692 1.00 91.19 88 LEU A O 1
ATOM 732 N N . ALA A 1 89 ? -43.982 -3.289 56.367 1.00 89.19 89 ALA A N 1
ATOM 733 C CA . ALA A 1 89 ? -44.132 -4.392 55.419 1.00 89.19 89 ALA A CA 1
ATOM 734 C C . ALA A 1 89 ? -44.014 -3.924 53.957 1.00 89.19 89 ALA A C 1
ATOM 736 O O . ALA A 1 89 ? -43.388 -4.599 53.137 1.00 89.19 89 ALA A O 1
ATOM 737 N N . SER A 1 90 ? -44.571 -2.752 53.630 1.00 85.31 90 SER A N 1
ATOM 738 C CA . SER A 1 90 ? -44.462 -2.171 52.287 1.00 85.31 90 SER A CA 1
ATOM 739 C C . SER A 1 90 ? -43.020 -1.793 51.931 1.00 85.31 90 SER A C 1
ATOM 741 O O . SER A 1 90 ? -42.566 -2.067 50.815 1.00 85.31 90 SER A O 1
ATOM 743 N N . TYR A 1 91 ? -42.285 -1.231 52.895 1.00 83.12 91 TYR A N 1
ATOM 744 C CA . TYR A 1 91 ? -40.898 -0.818 52.728 1.00 83.12 91 TYR A CA 1
ATOM 745 C C . TYR A 1 91 ? -39.988 -2.035 52.543 1.00 83.12 91 TYR A C 1
ATOM 747 O O . TYR A 1 91 ? -39.212 -2.094 51.592 1.00 83.12 91 TYR A O 1
ATOM 755 N N . THR A 1 92 ? -40.150 -3.057 53.382 1.00 82.88 92 THR A N 1
ATOM 756 C CA . THR A 1 92 ? -39.367 -4.293 53.297 1.00 82.88 92 THR A CA 1
ATOM 757 C C . THR A 1 92 ? -39.642 -5.044 51.995 1.00 82.88 92 THR A C 1
ATOM 759 O O . THR A 1 92 ? -38.712 -5.396 51.279 1.00 82.88 92 THR A O 1
ATOM 762 N N . LYS A 1 93 ? -40.914 -5.259 51.635 1.00 82.12 93 LYS A N 1
ATOM 763 C CA . LYS A 1 93 ? -41.260 -6.140 50.510 1.00 82.12 93 LYS A CA 1
ATOM 764 C C . LYS A 1 93 ? -40.967 -5.530 49.141 1.00 82.12 93 LYS A C 1
ATOM 766 O O . LYS A 1 93 ? -40.540 -6.251 48.248 1.00 82.12 93 LYS A O 1
ATOM 771 N N . LYS A 1 94 ? -41.234 -4.234 48.945 1.00 79.31 94 LYS A N 1
ATOM 772 C CA . LYS A 1 94 ? -41.065 -3.589 47.630 1.00 79.31 94 LYS A CA 1
ATOM 773 C C . LYS A 1 94 ? -39.733 -2.860 47.512 1.00 79.31 94 LYS A C 1
ATOM 775 O O . LYS A 1 94 ? -39.050 -3.021 46.512 1.00 79.31 94 LYS A O 1
ATOM 780 N N . ASN A 1 95 ? -39.346 -2.069 48.512 1.00 81.12 95 ASN A N 1
ATOM 781 C CA . ASN A 1 95 ? -38.160 -1.223 48.388 1.00 81.12 95 ASN A CA 1
ATOM 782 C C . ASN A 1 95 ? -36.869 -2.047 48.496 1.00 81.12 95 ASN A C 1
ATOM 784 O O . ASN A 1 95 ? -36.014 -1.957 47.619 1.00 81.12 95 ASN A O 1
ATOM 788 N N . LEU A 1 96 ? -36.741 -2.907 49.514 1.00 84.00 96 LEU A N 1
ATOM 789 C CA . LEU A 1 96 ? -35.519 -3.707 49.675 1.00 84.00 96 LEU A CA 1
ATOM 790 C C . LEU A 1 96 ? -35.328 -4.725 48.544 1.00 84.00 96 LEU A C 1
ATOM 792 O O . LEU A 1 96 ? -34.230 -4.785 47.999 1.00 84.00 96 LEU A O 1
ATOM 796 N N . ASN A 1 97 ? -36.375 -5.449 48.127 1.00 85.12 97 ASN A N 1
ATOM 797 C CA . ASN A 1 97 ? -36.261 -6.378 46.992 1.00 85.12 97 ASN A CA 1
ATOM 798 C C . ASN A 1 97 ? -35.889 -5.664 45.689 1.00 85.12 97 ASN A C 1
ATOM 800 O O . ASN A 1 97 ? -35.008 -6.129 44.974 1.00 85.12 97 ASN A O 1
ATOM 804 N N . ASN A 1 98 ? -36.503 -4.515 45.386 1.00 85.94 98 ASN A N 1
ATOM 805 C CA . ASN A 1 98 ? -36.152 -3.761 44.180 1.00 85.94 98 ASN A CA 1
ATOM 806 C C . ASN A 1 98 ? -34.696 -3.274 44.225 1.00 85.94 98 ASN A C 1
ATOM 808 O O . ASN A 1 98 ? -33.998 -3.334 43.215 1.00 85.94 98 ASN A O 1
ATOM 812 N N . ARG A 1 99 ? -34.216 -2.833 45.396 1.00 87.50 99 ARG A N 1
ATOM 813 C CA . ARG A 1 99 ? -32.815 -2.429 45.589 1.00 87.50 99 ARG A CA 1
ATOM 814 C C . ARG A 1 99 ? -31.850 -3.602 45.430 1.00 87.50 99 ARG A C 1
ATOM 816 O O . ARG A 1 99 ? -30.818 -3.430 44.792 1.00 87.50 99 ARG A O 1
ATOM 823 N N . LEU A 1 100 ? -32.186 -4.774 45.971 1.00 89.94 100 LEU A N 1
ATOM 824 C CA . LEU A 1 100 ? -31.360 -5.976 45.853 1.00 89.94 100 LEU A CA 1
ATOM 825 C C . LEU A 1 100 ? -31.279 -6.456 44.397 1.00 89.94 100 LEU A C 1
ATOM 827 O O . LEU A 1 100 ? -30.182 -6.665 43.889 1.00 89.94 100 LEU A O 1
ATOM 831 N N . ASN A 1 101 ? -32.415 -6.512 43.696 1.00 89.62 101 ASN A N 1
ATOM 832 C CA . ASN A 1 101 ? -32.461 -6.866 42.275 1.00 89.62 101 ASN A CA 1
ATOM 833 C C . ASN A 1 101 ? -31.669 -5.867 41.415 1.00 89.62 101 ASN A C 1
ATOM 835 O O . ASN A 1 101 ? -30.923 -6.262 40.521 1.00 89.62 101 ASN A O 1
ATOM 839 N N . SER A 1 102 ? -31.795 -4.565 41.699 1.00 91.62 102 SER A N 1
ATOM 840 C CA . SER A 1 102 ? -31.017 -3.527 41.016 1.00 91.62 102 SER A CA 1
ATOM 841 C C . SER A 1 102 ? -29.516 -3.686 41.256 1.00 91.62 102 SER A C 1
ATOM 843 O O . SER A 1 102 ? -28.729 -3.461 40.340 1.00 91.62 102 SER A O 1
ATOM 845 N N . PHE A 1 103 ? -29.113 -4.060 42.471 1.00 93.94 103 PHE A N 1
ATOM 846 C CA . PHE A 1 103 ? -27.713 -4.299 42.804 1.00 93.94 103 PHE A CA 1
ATOM 847 C C . PHE A 1 103 ? -27.156 -5.517 42.059 1.00 93.94 103 PHE A C 1
ATOM 849 O O . PHE A 1 103 ? -26.060 -5.457 41.510 1.00 93.94 103 PHE A O 1
ATOM 856 N N . GLU A 1 104 ? -27.926 -6.600 41.977 1.00 94.88 104 GLU A N 1
ATOM 857 C CA . GLU A 1 104 ? -27.523 -7.813 41.265 1.00 94.88 104 GLU A CA 1
ATOM 858 C C . GLU A 1 104 ? -27.403 -7.589 39.748 1.00 94.88 104 GLU A C 1
ATOM 860 O O . GLU A 1 104 ? -26.455 -8.064 39.121 1.00 94.88 104 GLU A O 1
ATOM 865 N N . MET A 1 105 ? -28.309 -6.800 39.160 1.00 95.94 105 MET A N 1
ATOM 866 C CA . MET A 1 105 ? -28.203 -6.368 37.763 1.00 95.94 105 MET A CA 1
ATOM 867 C C . MET A 1 105 ? -26.949 -5.512 37.535 1.00 95.94 105 MET A C 1
ATOM 869 O O . MET A 1 105 ? -26.179 -5.786 36.619 1.00 95.94 105 MET A O 1
ATOM 873 N N . MET A 1 106 ? -26.692 -4.542 38.418 1.00 95.81 106 MET A N 1
ATOM 874 C CA . MET A 1 106 ? -25.503 -3.688 38.346 1.00 95.81 106 MET A CA 1
ATOM 875 C C . MET A 1 106 ? -24.202 -4.489 38.478 1.00 95.81 106 MET A C 1
ATOM 877 O O . MET A 1 106 ? -23.225 -4.185 37.799 1.00 95.81 106 MET A O 1
ATOM 881 N N . LYS A 1 107 ? -24.181 -5.541 39.306 1.00 97.56 107 LYS A N 1
ATOM 882 C CA . LYS A 1 107 ? -23.034 -6.449 39.421 1.00 97.56 107 LYS A CA 1
ATOM 883 C C . LYS A 1 107 ? -22.755 -7.177 38.102 1.00 97.56 107 LYS A C 1
ATOM 885 O O . LYS A 1 107 ? -21.610 -7.202 37.662 1.00 97.56 107 LYS A O 1
ATOM 890 N N . LYS A 1 108 ? -23.793 -7.707 37.443 1.00 97.12 108 LYS A N 1
ATOM 891 C CA . LYS A 1 108 ? -23.661 -8.363 36.128 1.00 97.12 108 LYS A CA 1
ATOM 892 C C . LYS A 1 108 ? -23.173 -7.394 35.049 1.00 97.12 108 LYS A C 1
ATOM 894 O O . LYS A 1 108 ? -22.336 -7.763 34.228 1.00 97.12 108 LYS A O 1
ATOM 899 N N . ASP A 1 109 ? -23.673 -6.160 35.053 1.00 96.88 109 ASP A N 1
ATOM 900 C CA . ASP A 1 109 ? -23.210 -5.123 34.126 1.00 96.88 109 ASP A CA 1
ATOM 901 C C . ASP A 1 109 ? -21.749 -4.749 34.390 1.00 96.88 109 ASP A C 1
ATOM 903 O O . ASP A 1 109 ? -20.968 -4.628 33.449 1.00 96.88 109 ASP A O 1
ATOM 907 N N . HIS A 1 110 ? -21.350 -4.637 35.659 1.00 97.69 110 HIS A N 1
ATOM 908 C CA . HIS A 1 110 ? -19.960 -4.401 36.031 1.00 97.69 110 HIS A CA 1
ATOM 909 C C . HIS A 1 110 ? -19.043 -5.531 35.548 1.00 97.69 110 HIS A C 1
ATOM 911 O O . HIS A 1 110 ? -18.043 -5.254 34.896 1.00 97.69 110 HIS A O 1
ATOM 917 N N . GLU A 1 111 ? -19.396 -6.796 35.791 1.00 98.06 111 GLU A N 1
ATOM 918 C CA . GLU A 1 111 ? -18.629 -7.957 35.310 1.00 98.06 111 GLU A CA 1
ATOM 919 C C . GLU A 1 111 ? -18.482 -7.954 33.781 1.00 98.06 111 GLU A C 1
ATOM 921 O O . GLU A 1 111 ? -17.391 -8.200 33.261 1.00 98.06 111 GLU A O 1
ATOM 926 N N . ARG A 1 112 ? -19.549 -7.601 33.051 1.00 98.00 112 ARG A N 1
ATOM 927 C CA . ARG A 1 112 ? -19.500 -7.451 31.590 1.00 98.00 112 ARG A CA 1
ATOM 928 C C . ARG A 1 112 ? -18.538 -6.343 31.170 1.00 98.00 112 ARG A C 1
ATOM 930 O O . ARG A 1 112 ? -17.675 -6.585 30.333 1.00 98.00 112 ARG A O 1
ATOM 937 N N . VAL A 1 113 ? -18.657 -5.158 31.768 1.00 98.00 113 VAL A N 1
ATOM 938 C CA . VAL A 1 113 ? -17.776 -4.017 31.478 1.00 98.00 113 VAL A CA 1
ATOM 939 C C . VAL A 1 113 ? -16.319 -4.364 31.779 1.00 98.00 113 VAL A C 1
ATOM 941 O O . VAL A 1 113 ? -15.446 -4.030 30.986 1.00 98.00 113 VAL A O 1
ATOM 944 N N . MET A 1 114 ? -16.042 -5.075 32.873 1.00 97.88 114 MET A N 1
ATOM 945 C CA . MET A 1 114 ? -14.688 -5.523 33.204 1.00 97.88 114 MET A CA 1
ATOM 946 C C . MET A 1 114 ? -14.147 -6.530 32.183 1.00 97.88 114 MET A C 1
ATOM 948 O O . MET A 1 114 ? -12.981 -6.437 31.807 1.00 97.88 114 MET A O 1
ATOM 952 N N . SER A 1 115 ? -14.978 -7.453 31.688 1.00 97.69 115 SER A N 1
ATOM 953 C CA . SER A 1 115 ? -14.580 -8.381 30.622 1.00 97.69 115 SER A CA 1
ATOM 954 C C . SER A 1 115 ? -14.284 -7.656 29.305 1.00 97.69 115 SER A C 1
ATOM 956 O O . SER A 1 115 ? -13.286 -7.957 28.652 1.00 97.69 115 SER A O 1
ATOM 958 N N . ASP A 1 116 ? -15.103 -6.673 28.931 1.00 97.38 116 ASP A N 1
ATOM 959 C CA . ASP A 1 116 ? -14.869 -5.858 27.735 1.00 97.38 116 ASP A CA 1
ATOM 960 C C . ASP A 1 116 ? -13.592 -5.011 27.889 1.00 97.38 116 ASP A C 1
ATOM 962 O O . ASP A 1 116 ? -12.760 -4.968 26.983 1.00 97.38 116 ASP A O 1
ATOM 966 N N . LEU A 1 117 ? -13.370 -4.415 29.068 1.00 97.69 117 LEU A N 1
ATOM 967 C CA . LEU A 1 117 ? -12.141 -3.684 29.396 1.00 97.69 117 LEU A CA 1
ATOM 968 C C . LEU A 1 117 ? -10.890 -4.564 29.313 1.00 97.69 117 LEU A C 1
ATOM 970 O O . LEU A 1 117 ? -9.845 -4.074 28.901 1.00 97.69 117 LEU A O 1
ATOM 974 N N . GLN A 1 118 ? -10.978 -5.848 29.666 1.00 97.00 118 GLN A N 1
ATOM 975 C CA . GLN A 1 118 ? -9.863 -6.790 29.520 1.00 97.00 118 GLN A CA 1
ATOM 976 C C . GLN A 1 118 ? -9.552 -7.128 28.056 1.00 97.00 118 GLN A C 1
ATOM 978 O O . GLN A 1 118 ? -8.401 -7.419 27.734 1.00 97.00 118 GLN A O 1
ATOM 983 N N . LYS A 1 119 ? -10.546 -7.079 27.161 1.00 97.19 119 LYS A N 1
ATOM 984 C CA . LYS A 1 119 ? -10.359 -7.342 25.724 1.00 97.19 119 LYS A CA 1
ATOM 985 C C . LYS A 1 119 ? -9.802 -6.139 24.970 1.00 97.19 119 LYS A C 1
ATOM 987 O O . LYS A 1 119 ? -9.056 -6.323 24.013 1.00 97.19 119 LYS A O 1
ATOM 992 N N . LEU A 1 120 ? -10.114 -4.921 25.414 1.00 97.62 120 LEU A N 1
ATOM 993 C CA . LEU A 1 120 ? -9.680 -3.692 24.745 1.00 97.62 120 LEU A CA 1
ATOM 994 C C . LEU A 1 120 ? -8.157 -3.606 24.515 1.00 97.62 120 LEU A C 1
ATOM 996 O O . LEU A 1 120 ? -7.772 -3.287 23.394 1.00 97.62 120 LEU A O 1
ATOM 1000 N N . PRO A 1 121 ? -7.268 -3.914 25.482 1.00 97.88 121 PRO A N 1
ATOM 1001 C CA . PRO A 1 121 ? -5.825 -3.905 25.243 1.00 97.88 121 PRO A CA 1
ATOM 1002 C C . PRO A 1 121 ? -5.376 -4.858 24.131 1.00 97.88 121 PRO A C 1
ATOM 1004 O O . PRO A 1 121 ? -4.491 -4.505 23.354 1.00 97.88 121 PRO A O 1
ATOM 1007 N N . LEU A 1 122 ? -5.997 -6.039 24.032 1.00 97.19 122 LEU A N 1
ATOM 1008 C CA . LEU A 1 122 ? -5.703 -7.015 22.979 1.00 97.19 122 LEU A CA 1
ATOM 1009 C C . LEU A 1 122 ? -6.144 -6.481 21.614 1.00 97.19 122 LEU A C 1
ATOM 1011 O O . LEU A 1 122 ? -5.352 -6.470 20.678 1.00 97.19 122 LEU A O 1
ATOM 1015 N N . GLU A 1 123 ? -7.368 -5.955 21.516 1.00 98.00 123 GLU A N 1
ATOM 1016 C CA . GLU A 1 123 ? -7.873 -5.345 20.279 1.00 98.00 123 GLU A CA 1
ATOM 1017 C C . GLU A 1 123 ? -7.020 -4.145 19.838 1.00 98.00 123 GLU A C 1
ATOM 1019 O O . GLU A 1 123 ? -6.717 -3.996 18.651 1.00 98.00 123 GLU A O 1
ATOM 1024 N N . ILE A 1 124 ? -6.587 -3.310 20.790 1.00 98.25 124 ILE A N 1
ATOM 1025 C CA . ILE A 1 124 ? -5.685 -2.182 20.535 1.00 98.25 124 ILE A CA 1
ATOM 1026 C C . ILE A 1 124 ? -4.342 -2.696 20.008 1.00 98.25 124 ILE A C 1
ATOM 1028 O O . ILE A 1 124 ? -3.895 -2.218 18.968 1.00 98.25 124 ILE A O 1
ATOM 1032 N N . SER A 1 125 ? -3.730 -3.686 20.663 1.00 98.31 125 SER A N 1
ATOM 1033 C CA . SER A 1 125 ? -2.461 -4.279 20.226 1.00 98.31 125 SER A CA 1
ATOM 1034 C C . SER A 1 125 ? -2.558 -4.883 18.823 1.00 98.31 125 SER A C 1
ATOM 1036 O O . SER A 1 125 ? -1.698 -4.630 17.983 1.00 98.31 125 SER A O 1
ATOM 1038 N N . ASP A 1 126 ? -3.619 -5.636 18.532 1.00 98.31 126 ASP A N 1
ATOM 1039 C CA . ASP A 1 126 ? -3.844 -6.235 17.214 1.00 98.31 126 ASP A CA 1
ATOM 1040 C C . ASP A 1 126 ? -4.028 -5.172 16.129 1.00 98.31 126 ASP A C 1
ATOM 1042 O O . ASP A 1 126 ? -3.496 -5.298 15.023 1.00 98.31 126 ASP A O 1
ATOM 1046 N N . SER A 1 127 ? -4.775 -4.108 16.434 1.00 98.38 127 SER A N 1
ATOM 1047 C CA . SER A 1 127 ? -4.948 -2.985 15.513 1.00 98.38 127 SER A CA 1
ATOM 1048 C C . SER A 1 127 ? -3.638 -2.228 15.279 1.00 98.38 127 SER A C 1
ATOM 1050 O O . SER A 1 127 ? -3.328 -1.900 14.137 1.00 98.38 127 SER A O 1
ATOM 1052 N N . LEU A 1 128 ? -2.832 -2.027 16.326 1.00 98.69 128 LEU A N 1
ATOM 1053 C CA . LEU A 1 128 ? -1.530 -1.371 16.245 1.00 98.69 128 LEU A CA 1
ATOM 1054 C C . LEU A 1 128 ? -0.552 -2.180 15.387 1.00 98.69 128 LEU A C 1
ATOM 1056 O O . LEU A 1 128 ? 0.115 -1.615 14.527 1.00 98.69 128 LEU A O 1
ATOM 1060 N N . ASN A 1 129 ? -0.521 -3.503 15.556 1.00 98.50 129 ASN A N 1
ATOM 1061 C CA . ASN A 1 129 ? 0.313 -4.390 14.747 1.00 98.50 129 ASN A CA 1
ATOM 1062 C C . ASN A 1 129 ? -0.053 -4.321 13.258 1.00 98.50 129 ASN A C 1
ATOM 1064 O O . ASN A 1 129 ? 0.832 -4.222 12.412 1.00 98.50 129 ASN A O 1
ATOM 1068 N N . LYS A 1 130 ? -1.352 -4.303 12.930 1.00 98.62 130 LYS A N 1
ATOM 1069 C CA . LYS A 1 130 ? -1.817 -4.117 11.544 1.00 98.62 130 LYS A CA 1
ATOM 1070 C C . LYS A 1 130 ? -1.428 -2.748 10.991 1.00 98.62 130 LYS A C 1
ATOM 1072 O O . LYS A 1 130 ? -1.021 -2.655 9.839 1.00 98.62 130 LYS A O 1
ATOM 1077 N N . CYS A 1 131 ? -1.528 -1.693 11.800 1.00 98.56 131 CYS A N 1
ATOM 1078 C CA . CYS A 1 131 ? -1.067 -0.364 11.403 1.00 98.56 131 CYS A CA 1
ATOM 1079 C C . CYS A 1 131 ? 0.436 -0.355 11.100 1.00 98.56 131 CYS A C 1
ATOM 1081 O O . CYS A 1 131 ? 0.829 0.201 10.082 1.00 98.56 131 CYS A O 1
ATOM 1083 N N . ASN A 1 132 ? 1.261 -1.003 11.927 1.00 98.50 132 ASN A N 1
ATOM 1084 C CA . ASN A 1 132 ? 2.704 -1.096 11.692 1.00 98.50 132 ASN A CA 1
ATOM 1085 C C . ASN A 1 132 ? 3.024 -1.845 10.390 1.00 98.50 132 ASN A C 1
ATOM 1087 O O . ASN A 1 132 ? 3.811 -1.351 9.591 1.00 98.50 132 ASN A O 1
ATOM 1091 N N . GLN A 1 133 ? 2.351 -2.969 10.124 1.00 98.62 133 GLN A N 1
ATOM 1092 C CA . GLN A 1 133 ? 2.505 -3.703 8.860 1.00 98.62 133 GLN A CA 1
ATOM 1093 C C . GLN A 1 133 ? 2.157 -2.834 7.644 1.00 98.62 133 GLN A C 1
ATOM 1095 O O . GLN A 1 133 ? 2.905 -2.797 6.673 1.00 98.62 133 GLN A O 1
ATOM 1100 N N . LEU A 1 134 ? 1.056 -2.080 7.710 1.00 98.69 134 LEU A N 1
ATOM 1101 C CA . LEU A 1 134 ? 0.668 -1.167 6.630 1.00 98.69 134 LEU A CA 1
ATOM 1102 C C . LEU A 1 134 ? 1.667 -0.017 6.439 1.00 98.69 134 LEU A C 1
ATOM 1104 O O . LEU A 1 134 ? 1.858 0.440 5.313 1.00 98.69 134 LEU A O 1
ATOM 1108 N N . ILE A 1 135 ? 2.298 0.462 7.515 1.00 98.62 135 ILE A N 1
ATOM 1109 C CA . ILE A 1 135 ? 3.360 1.474 7.435 1.00 98.62 135 ILE A CA 1
ATOM 1110 C C . ILE A 1 135 ? 4.574 0.897 6.699 1.00 98.62 135 ILE A C 1
ATOM 1112 O O . ILE A 1 135 ? 5.036 1.519 5.745 1.00 98.62 135 ILE A O 1
ATOM 1116 N N . GLU A 1 136 ? 5.033 -0.300 7.070 1.00 98.62 136 GLU A N 1
ATOM 1117 C CA . GLU A 1 136 ? 6.159 -0.980 6.413 1.00 98.62 136 GLU A CA 1
ATOM 1118 C C . GLU A 1 136 ? 5.878 -1.258 4.926 1.00 98.62 136 GLU A C 1
ATOM 1120 O O . GLU A 1 136 ? 6.716 -0.992 4.060 1.00 98.62 136 GLU A O 1
ATOM 1125 N N . GLU A 1 137 ? 4.673 -1.736 4.598 1.00 98.62 137 GLU A N 1
ATOM 1126 C CA . GLU A 1 137 ? 4.245 -1.925 3.209 1.00 98.62 137 GLU A CA 1
ATOM 1127 C C . GLU A 1 137 ? 4.269 -0.603 2.435 1.00 98.62 137 GLU A C 1
ATOM 1129 O O . GLU A 1 137 ? 4.790 -0.542 1.321 1.00 98.62 137 GLU A O 1
ATOM 1134 N N . ASN A 1 138 ? 3.746 0.475 3.020 1.00 98.62 138 ASN A N 1
ATOM 1135 C CA . ASN A 1 138 ? 3.728 1.789 2.387 1.00 98.62 138 ASN A CA 1
ATOM 1136 C C . ASN A 1 138 ? 5.142 2.360 2.173 1.00 98.62 138 ASN A C 1
ATOM 1138 O O . ASN A 1 138 ? 5.415 2.960 1.131 1.00 98.62 138 ASN A O 1
ATOM 1142 N N . GLU A 1 139 ? 6.059 2.151 3.118 1.00 98.56 139 GLU A N 1
ATOM 1143 C CA . GLU A 1 139 ? 7.472 2.512 2.966 1.00 98.56 139 GLU A CA 1
ATOM 1144 C C . GLU A 1 139 ? 8.132 1.726 1.825 1.00 98.56 139 GLU A C 1
ATOM 1146 O O . GLU A 1 139 ? 8.817 2.317 0.984 1.00 98.56 13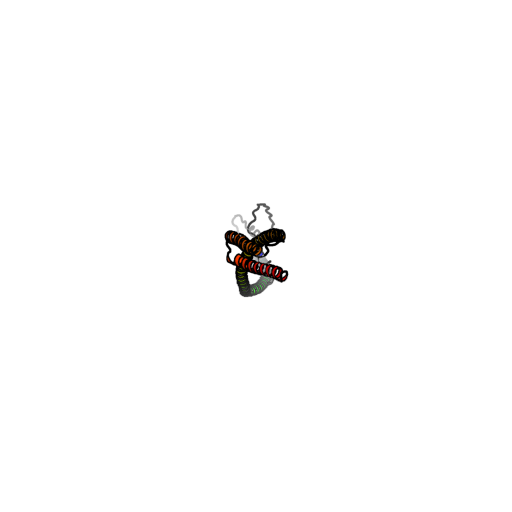9 GLU A O 1
ATOM 1151 N N . SER A 1 140 ? 7.855 0.423 1.728 1.00 98.50 140 SER A N 1
ATOM 1152 C CA . SER A 1 140 ? 8.303 -0.428 0.619 1.00 98.50 140 SER A CA 1
ATOM 1153 C C . SER A 1 140 ? 7.768 0.055 -0.735 1.00 98.50 140 SER A C 1
ATOM 1155 O O . SER A 1 140 ? 8.533 0.223 -1.690 1.00 98.50 140 SER A O 1
ATOM 1157 N N . TYR A 1 141 ? 6.471 0.374 -0.819 1.00 98.56 141 TYR A N 1
ATOM 1158 C CA . TYR A 1 141 ? 5.870 0.940 -2.029 1.00 98.56 141 TYR A CA 1
ATOM 1159 C C . TYR A 1 141 ? 6.494 2.282 -2.409 1.00 98.56 141 TYR A C 1
ATOM 1161 O O . TYR A 1 141 ? 6.788 2.505 -3.583 1.00 98.56 141 TYR A O 1
ATOM 1169 N N . SER A 1 142 ? 6.732 3.164 -1.437 1.00 98.50 142 SER A N 1
ATOM 1170 C CA . SER A 1 142 ? 7.388 4.456 -1.659 1.00 98.50 142 SER A CA 1
ATOM 1171 C C . SER A 1 142 ? 8.807 4.279 -2.212 1.00 98.50 142 SER A C 1
ATOM 1173 O O . SER A 1 142 ? 9.178 4.909 -3.210 1.00 98.50 142 SER A O 1
ATOM 1175 N N . TYR A 1 143 ? 9.581 3.352 -1.636 1.00 98.44 143 TYR A N 1
ATOM 1176 C CA . TYR A 1 143 ? 10.915 3.005 -2.120 1.00 98.44 143 TYR A CA 1
ATOM 1177 C C . TYR A 1 143 ? 10.880 2.498 -3.568 1.00 98.44 143 TYR A C 1
ATOM 1179 O O . TYR A 1 143 ? 11.574 3.046 -4.432 1.00 98.44 143 TYR A O 1
ATOM 1187 N N . LEU A 1 144 ? 10.028 1.515 -3.870 1.00 98.56 144 LEU A N 1
ATOM 1188 C CA . LEU A 1 144 ? 9.876 0.978 -5.226 1.00 98.56 144 LEU A CA 1
ATOM 1189 C C . LEU A 1 144 ? 9.408 2.045 -6.220 1.00 98.56 144 LEU A C 1
ATOM 1191 O O . LEU A 1 144 ? 9.909 2.107 -7.342 1.00 98.56 144 LEU A O 1
ATOM 1195 N N . HIS A 1 145 ? 8.491 2.921 -5.811 1.00 98.44 145 HIS A N 1
ATOM 1196 C CA . HIS A 1 145 ? 8.025 4.020 -6.647 1.00 98.44 145 HIS A CA 1
ATOM 1197 C C . HIS A 1 145 ? 9.170 4.974 -7.008 1.00 98.44 145 HIS A C 1
ATOM 1199 O O . HIS A 1 145 ? 9.321 5.344 -8.174 1.00 98.44 145 HIS A O 1
ATOM 1205 N N . SER A 1 146 ? 10.027 5.316 -6.040 1.00 98.31 146 SER A N 1
ATOM 1206 C CA . SER A 1 146 ? 11.204 6.157 -6.284 1.00 98.31 146 SER A CA 1
ATOM 1207 C C . SER A 1 146 ? 12.188 5.518 -7.276 1.00 98.31 146 SER A C 1
ATOM 1209 O O . SER A 1 146 ? 12.708 6.200 -8.163 1.00 98.31 146 SER A O 1
ATOM 1211 N N . LEU A 1 147 ? 12.381 4.197 -7.185 1.00 98.44 147 LEU A N 1
ATOM 1212 C CA . LEU A 1 147 ? 13.231 3.431 -8.093 1.00 98.44 147 LEU A CA 1
ATOM 1213 C C . LEU A 1 147 ? 12.669 3.441 -9.521 1.00 98.44 147 LEU A C 1
ATOM 1215 O O . LEU A 1 147 ? 13.378 3.786 -10.465 1.00 98.44 147 LEU A O 1
ATOM 1219 N N . ILE A 1 148 ? 11.372 3.157 -9.667 1.00 98.50 148 ILE A N 1
ATOM 1220 C CA . ILE A 1 148 ? 10.676 3.169 -10.959 1.00 98.50 148 ILE A CA 1
ATOM 1221 C C . ILE A 1 148 ? 10.737 4.558 -11.605 1.00 98.50 148 ILE A C 1
ATOM 1223 O O . ILE A 1 148 ? 10.975 4.664 -12.807 1.00 98.50 148 ILE A O 1
ATOM 1227 N N . LEU A 1 149 ? 10.556 5.636 -10.835 1.00 98.56 149 LEU A N 1
ATOM 1228 C CA . LEU A 1 149 ? 10.652 7.004 -11.357 1.00 98.56 149 LEU A CA 1
ATOM 1229 C C . LEU A 1 149 ? 12.051 7.328 -11.892 1.00 98.56 149 LEU A C 1
ATOM 1231 O O . LEU A 1 149 ? 12.183 7.989 -12.931 1.00 98.56 149 LEU A O 1
ATOM 1235 N N . ARG A 1 150 ? 13.099 6.854 -11.211 1.00 98.38 150 ARG A N 1
ATOM 1236 C CA . ARG A 1 150 ? 14.482 7.013 -11.669 1.00 98.38 150 ARG A CA 1
ATOM 1237 C C . ARG A 1 150 ? 14.704 6.286 -12.993 1.00 98.38 150 ARG A C 1
ATOM 1239 O O . ARG A 1 150 ? 15.190 6.899 -13.945 1.00 98.38 150 ARG A O 1
ATOM 1246 N N . ASP A 1 151 ? 14.293 5.027 -13.075 1.00 98.19 151 ASP A N 1
ATOM 1247 C CA . ASP A 1 151 ? 14.471 4.202 -14.271 1.00 98.19 151 ASP A CA 1
ATOM 1248 C C . ASP A 1 151 ? 13.646 4.748 -15.448 1.00 98.19 151 ASP A C 1
ATOM 1250 O O . ASP A 1 151 ? 14.147 4.865 -16.568 1.00 98.19 151 ASP A O 1
ATOM 1254 N N . LEU A 1 152 ? 12.416 5.208 -15.193 1.00 98.50 152 LEU A N 1
ATOM 1255 C CA . LEU A 1 152 ? 11.580 5.892 -16.182 1.00 98.50 152 LEU A CA 1
ATOM 1256 C C . LEU A 1 152 ? 12.272 7.145 -16.735 1.00 98.50 152 LEU A C 1
ATOM 1258 O O . LEU A 1 152 ? 12.266 7.384 -17.946 1.00 98.50 152 LEU A O 1
ATOM 1262 N N . THR A 1 153 ? 12.893 7.940 -15.862 1.00 98.25 153 THR A N 1
ATOM 1263 C CA . THR A 1 153 ? 13.638 9.143 -16.258 1.00 98.25 153 THR A CA 1
ATOM 1264 C C . THR A 1 153 ? 14.860 8.780 -17.101 1.00 98.25 153 THR A C 1
ATOM 1266 O O . THR A 1 153 ? 15.102 9.400 -18.140 1.00 98.25 153 THR A O 1
ATOM 1269 N N . GLN A 1 154 ? 15.597 7.735 -16.714 1.00 98.31 154 GLN A N 1
ATOM 1270 C CA . GLN A 1 154 ? 16.735 7.233 -17.479 1.00 98.31 154 GLN A CA 1
ATOM 1271 C C . GLN A 1 154 ? 16.307 6.770 -18.876 1.00 98.31 154 GLN A C 1
ATOM 1273 O O . GLN A 1 154 ? 16.897 7.208 -19.867 1.00 98.31 154 GLN A O 1
ATOM 1278 N N . VAL A 1 155 ? 15.263 5.944 -18.981 1.00 98.50 155 VAL A N 1
ATOM 1279 C CA . VAL A 1 155 ? 14.737 5.456 -20.266 1.00 98.50 155 VAL A CA 1
ATOM 1280 C C . VAL A 1 155 ? 14.269 6.619 -21.138 1.00 98.50 155 VAL A C 1
ATOM 1282 O O . VAL A 1 155 ? 14.609 6.677 -22.320 1.00 98.50 155 VAL A O 1
ATOM 1285 N N . LYS A 1 156 ? 13.555 7.595 -20.567 1.00 98.56 156 LYS A N 1
ATOM 1286 C CA . LYS A 1 156 ? 13.117 8.798 -21.288 1.00 98.56 156 LYS A CA 1
ATOM 1287 C C . LYS A 1 156 ? 14.298 9.562 -21.893 1.00 98.56 156 LYS A C 1
ATOM 1289 O O . LYS A 1 156 ? 14.230 9.956 -23.059 1.00 98.56 156 LYS A O 1
ATOM 1294 N N . ASN A 1 157 ? 15.383 9.726 -21.137 1.00 98.31 157 ASN A N 1
ATOM 1295 C CA . ASN A 1 157 ? 16.600 10.377 -21.621 1.00 98.31 157 ASN A CA 1
ATOM 1296 C C . ASN A 1 157 ? 17.262 9.574 -22.752 1.00 98.31 157 ASN A C 1
ATOM 1298 O O . ASN A 1 157 ? 17.601 10.154 -23.781 1.00 98.31 157 ASN A O 1
ATOM 1302 N N . HIS A 1 158 ? 17.365 8.247 -22.623 1.00 98.31 158 HIS A N 1
ATOM 1303 C CA . HIS A 1 158 ? 17.919 7.384 -23.677 1.00 98.31 158 HIS A CA 1
ATOM 1304 C C . HIS A 1 158 ? 17.098 7.458 -24.967 1.00 98.31 158 HIS A C 1
ATOM 1306 O O . HIS A 1 158 ? 17.653 7.633 -26.050 1.00 98.31 158 HIS A O 1
ATOM 1312 N N . VAL A 1 159 ? 15.767 7.410 -24.867 1.00 98.62 159 VAL A N 1
ATOM 1313 C CA . VAL A 1 159 ? 14.873 7.594 -26.020 1.00 98.62 159 VAL A CA 1
ATOM 1314 C C . VAL A 1 159 ? 15.098 8.959 -26.671 1.00 98.62 159 VAL A C 1
ATOM 1316 O O . VAL A 1 159 ? 15.095 9.069 -27.898 1.00 98.62 159 VAL A O 1
ATOM 1319 N N . HIS A 1 160 ? 15.309 10.008 -25.874 1.00 98.44 160 HIS A N 1
ATOM 1320 C CA . HIS A 1 160 ? 15.578 11.339 -26.402 1.00 98.44 160 HIS A CA 1
ATOM 1321 C C . HIS A 1 160 ? 16.919 11.409 -27.153 1.00 98.44 160 HIS A C 1
ATOM 1323 O O . HIS A 1 160 ? 16.974 12.012 -28.228 1.00 98.44 160 HIS A O 1
ATOM 1329 N N . VAL A 1 161 ? 17.971 10.772 -26.631 1.00 98.38 161 VAL A N 1
ATOM 1330 C CA . VAL A 1 161 ? 19.283 10.671 -27.292 1.00 98.38 161 VAL A CA 1
ATOM 1331 C C . VAL A 1 161 ? 19.171 9.894 -28.604 1.00 98.38 161 VAL A C 1
ATOM 1333 O O . VAL A 1 161 ? 19.538 10.422 -29.652 1.00 98.38 161 VAL A O 1
ATOM 1336 N N . LEU A 1 162 ? 18.549 8.711 -28.590 1.00 98.25 162 LEU A N 1
ATOM 1337 C CA . LEU A 1 162 ? 18.354 7.889 -29.791 1.00 98.25 162 LEU A CA 1
ATOM 1338 C C . LEU A 1 162 ? 17.562 8.623 -30.882 1.00 98.25 162 LEU A C 1
ATOM 1340 O O . LEU A 1 162 ? 17.839 8.478 -32.071 1.00 98.25 162 LEU A O 1
ATOM 1344 N N . ARG A 1 163 ? 16.583 9.457 -30.506 1.00 98.50 163 ARG A N 1
ATOM 1345 C CA . ARG A 1 163 ? 15.857 10.309 -31.465 1.00 98.50 163 ARG A CA 1
ATOM 1346 C C . ARG A 1 163 ? 16.766 11.348 -32.122 1.00 98.50 163 ARG A C 1
ATOM 1348 O O . ARG A 1 163 ? 16.603 11.613 -33.312 1.00 98.50 163 ARG A O 1
ATOM 1355 N N . LEU A 1 164 ? 17.694 11.939 -31.370 1.00 98.31 164 LEU A N 1
ATOM 1356 C CA . LEU A 1 164 ? 18.663 12.898 -31.905 1.00 98.31 164 LEU A CA 1
ATOM 1357 C C . LEU A 1 164 ? 19.659 12.215 -32.844 1.00 98.31 164 LEU A C 1
ATOM 1359 O O . LEU A 1 164 ? 19.888 12.711 -33.943 1.00 98.31 164 LEU A O 1
ATOM 1363 N N . GLU A 1 165 ? 20.193 11.062 -32.450 1.00 97.44 165 GLU A N 1
ATOM 1364 C CA . GLU A 1 165 ? 21.095 10.261 -33.285 1.00 97.44 165 GLU A CA 1
ATOM 1365 C C . GLU A 1 165 ? 20.413 9.802 -34.572 1.00 97.44 165 GLU A C 1
ATOM 1367 O O . GLU A 1 165 ? 20.971 9.961 -35.655 1.00 97.44 165 GLU A O 1
ATOM 1372 N N . LYS A 1 166 ? 19.161 9.335 -34.486 1.00 96.81 166 LYS A N 1
ATOM 1373 C CA . LYS A 1 166 ? 18.363 8.981 -35.664 1.00 96.81 166 LYS A CA 1
ATOM 1374 C C . LYS A 1 166 ? 18.219 10.158 -36.632 1.00 96.81 166 LYS A C 1
ATOM 1376 O O . LYS A 1 166 ? 18.309 9.943 -37.836 1.00 96.81 166 LYS A O 1
ATOM 1381 N N . ARG A 1 167 ? 17.997 11.386 -36.140 1.00 97.75 167 ARG A N 1
ATOM 1382 C CA . ARG A 1 167 ? 17.940 12.580 -37.006 1.00 97.75 167 ARG A CA 1
ATOM 1383 C C . ARG A 1 167 ? 19.278 12.854 -37.689 1.00 97.75 167 ARG A C 1
ATOM 1385 O O . ARG A 1 167 ? 19.289 13.026 -38.901 1.00 97.75 167 ARG A O 1
ATOM 1392 N N . LYS A 1 168 ? 20.388 12.804 -36.945 1.00 95.31 168 LYS A N 1
ATOM 1393 C CA . LYS A 1 168 ? 21.738 12.984 -37.506 1.00 95.31 168 LYS A CA 1
ATOM 1394 C C . LYS A 1 168 ? 22.053 11.952 -38.591 1.00 95.31 168 LYS A C 1
ATOM 1396 O O . LYS A 1 168 ? 22.505 12.316 -39.667 1.00 95.31 168 LYS A O 1
ATOM 1401 N N . LEU A 1 169 ? 21.746 10.677 -38.349 1.00 93.12 169 LEU A N 1
ATOM 1402 C CA . LEU A 1 169 ? 21.944 9.617 -39.343 1.00 93.12 169 LEU A CA 1
ATOM 1403 C C . LEU A 1 169 ? 21.100 9.835 -40.606 1.00 93.12 169 LEU A C 1
ATOM 1405 O O . LEU A 1 169 ? 21.564 9.559 -41.709 1.00 93.12 169 LEU A O 1
ATOM 1409 N N . TRP A 1 170 ? 19.878 10.351 -40.463 1.00 93.19 170 TRP A N 1
ATOM 1410 C CA . TRP A 1 170 ? 19.045 10.730 -41.607 1.00 93.19 170 TRP A CA 1
ATOM 1411 C C . TRP A 1 170 ? 19.657 11.876 -42.418 1.00 93.19 170 TRP A C 1
ATOM 1413 O O . TRP A 1 170 ? 19.682 11.808 -43.646 1.00 93.19 170 TRP A O 1
ATOM 1423 N N . GLU A 1 171 ? 20.181 12.904 -41.751 1.00 94.06 171 GLU A N 1
ATOM 1424 C CA . GLU A 1 171 ? 20.892 14.012 -42.402 1.00 94.06 171 GLU A CA 1
ATOM 1425 C C . GLU A 1 171 ? 22.149 13.514 -43.138 1.00 94.06 171 GLU A C 1
ATOM 1427 O O . GLU A 1 171 ? 22.353 13.851 -44.306 1.00 94.06 171 GLU A O 1
ATOM 1432 N N . GLU A 1 172 ? 22.941 12.637 -42.510 1.00 85.31 172 GLU A N 1
ATOM 1433 C CA . GLU A 1 172 ? 24.101 11.984 -43.134 1.00 85.31 172 GLU A CA 1
ATOM 1434 C C . GLU A 1 172 ? 23.697 11.158 -44.364 1.00 85.31 172 GLU A C 1
ATOM 1436 O O . GLU A 1 172 ? 24.338 11.245 -45.414 1.00 85.31 172 GLU A O 1
ATOM 1441 N N . GLN A 1 173 ? 22.608 10.391 -44.276 1.00 86.38 173 GLN A N 1
ATOM 1442 C CA . GLN A 1 173 ? 22.100 9.592 -45.391 1.00 86.38 173 GLN A CA 1
ATOM 1443 C C . GLN A 1 173 ? 21.674 10.468 -46.578 1.00 86.38 173 GLN A C 1
ATOM 1445 O O . GLN A 1 173 ? 21.957 10.126 -47.730 1.00 86.38 173 GLN A O 1
ATOM 1450 N N . ILE A 1 174 ? 21.007 11.598 -46.322 1.00 89.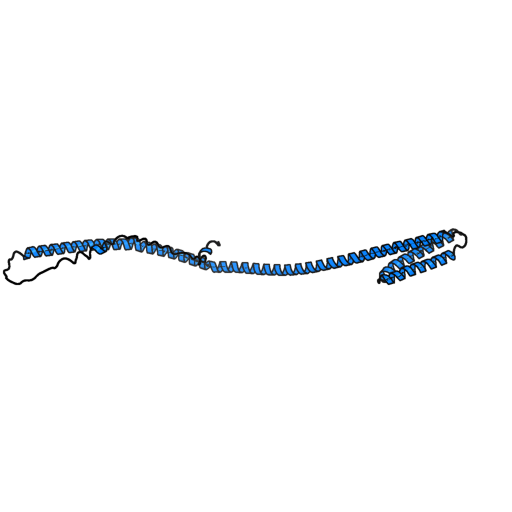81 174 ILE A N 1
ATOM 1451 C CA . ILE A 1 174 ? 20.623 12.562 -47.363 1.00 89.81 174 ILE A CA 1
ATOM 1452 C C . ILE A 1 174 ? 21.873 13.173 -48.004 1.00 89.81 174 ILE A C 1
ATOM 1454 O O . ILE A 1 174 ? 21.966 13.219 -49.233 1.00 89.81 174 ILE A O 1
ATOM 1458 N N . ALA A 1 175 ? 22.855 13.583 -47.198 1.00 82.69 175 ALA A N 1
ATOM 1459 C CA . ALA A 1 175 ? 24.110 14.131 -47.699 1.00 82.69 175 ALA A CA 1
ATOM 1460 C C . ALA A 1 175 ? 24.843 13.125 -48.601 1.00 82.69 175 ALA A C 1
ATOM 1462 O O . ALA A 1 175 ? 25.243 13.480 -49.712 1.00 82.69 175 ALA A O 1
ATOM 1463 N N . LEU A 1 176 ? 24.959 11.866 -48.163 1.00 79.00 176 LEU A N 1
ATOM 1464 C CA . LEU A 1 176 ? 25.570 10.776 -48.928 1.00 79.00 176 LEU A CA 1
ATOM 1465 C C . LEU A 1 176 ? 24.823 10.495 -50.233 1.00 79.00 176 LEU A C 1
ATOM 1467 O O . LEU A 1 176 ? 25.457 10.352 -51.278 1.00 79.00 176 LEU A O 1
ATOM 1471 N N . ARG A 1 177 ? 23.486 10.483 -50.215 1.00 79.00 177 ARG A N 1
ATOM 1472 C CA . ARG A 1 177 ? 22.680 10.354 -51.437 1.00 79.00 177 ARG A CA 1
ATOM 1473 C C . ARG A 1 177 ? 22.999 11.474 -52.424 1.00 79.00 177 ARG A C 1
ATOM 1475 O O . ARG A 1 177 ? 23.251 11.186 -53.589 1.00 79.00 177 ARG A O 1
ATOM 1482 N N . GLY A 1 178 ? 23.054 12.719 -51.950 1.00 78.19 178 GLY A N 1
ATOM 1483 C CA . GLY A 1 178 ? 23.467 13.863 -52.764 1.00 78.19 178 GLY A CA 1
ATOM 1484 C C . GLY A 1 178 ? 24.857 13.666 -53.373 1.00 78.19 178 GLY A C 1
ATOM 1485 O O . GLY A 1 178 ? 25.033 13.866 -54.570 1.00 78.19 178 GLY A O 1
ATOM 1486 N N . THR A 1 179 ? 25.823 13.177 -52.587 1.00 72.50 179 THR A N 1
ATOM 1487 C CA . THR A 1 179 ? 27.172 12.887 -53.108 1.00 72.50 179 THR A CA 1
ATOM 1488 C C . THR A 1 179 ? 27.179 11.792 -54.171 1.00 72.50 179 THR A C 1
ATOM 1490 O O . THR A 1 179 ? 27.912 11.895 -55.148 1.00 72.50 179 THR A O 1
ATOM 1493 N N . CYS A 1 180 ? 26.348 10.761 -54.012 1.00 72.62 180 CYS A N 1
ATOM 1494 C CA . CYS A 1 180 ? 26.256 9.669 -54.970 1.00 72.62 180 CYS A CA 1
ATOM 1495 C C . CYS A 1 180 ? 25.687 10.164 -56.304 1.00 72.62 180 CYS A C 1
ATOM 1497 O O . CYS A 1 180 ? 26.234 9.837 -57.353 1.00 72.62 180 CYS A O 1
ATOM 1499 N N . GLU A 1 181 ? 24.646 11.000 -56.272 1.00 80.06 181 GLU A N 1
ATOM 1500 C CA . GLU A 1 181 ? 24.073 11.588 -57.488 1.00 80.06 181 GLU A CA 1
ATOM 1501 C C . GLU A 1 181 ? 25.041 12.542 -58.200 1.00 80.06 181 GLU A C 1
ATOM 1503 O O . GLU A 1 181 ? 25.123 12.526 -59.427 1.00 80.06 181 GLU A O 1
ATOM 1508 N N . GLU A 1 182 ? 25.825 13.335 -57.464 1.00 77.62 182 GLU A N 1
ATOM 1509 C CA . GLU A 1 182 ? 26.884 14.160 -58.061 1.00 77.62 182 GLU A CA 1
ATOM 1510 C C . GLU A 1 182 ? 27.947 13.303 -58.757 1.00 77.62 182 GLU A C 1
ATOM 1512 O O . GLU A 1 182 ? 28.307 13.578 -59.900 1.00 77.62 182 GLU A O 1
ATOM 1517 N N . VAL A 1 183 ? 28.415 12.233 -58.107 1.00 73.31 183 VAL A N 1
ATOM 1518 C CA . VAL A 1 183 ? 29.402 11.337 -58.719 1.00 73.31 183 VAL A CA 1
ATOM 1519 C C . VAL A 1 183 ? 28.824 10.635 -59.950 1.00 73.31 183 VAL A C 1
ATOM 1521 O O . VAL A 1 183 ? 29.502 10.563 -60.970 1.00 73.31 183 VAL A O 1
ATOM 1524 N N . LYS A 1 184 ? 27.564 10.182 -59.916 1.00 74.50 184 LYS A N 1
ATOM 1525 C CA . LYS A 1 184 ? 26.893 9.613 -61.098 1.00 74.50 184 LYS A CA 1
ATOM 1526 C C . LYS A 1 184 ? 26.859 10.590 -62.275 1.00 74.50 184 LYS A C 1
ATOM 1528 O O . LYS A 1 184 ? 27.117 10.177 -63.402 1.00 74.50 184 LYS A O 1
ATOM 1533 N N . LYS A 1 185 ? 26.555 11.871 -62.028 1.00 81.00 185 LYS A N 1
ATOM 1534 C CA . LYS A 1 185 ? 26.580 12.909 -63.074 1.00 81.00 185 LYS A CA 1
ATOM 1535 C C . LYS A 1 185 ? 27.977 13.081 -63.660 1.00 81.00 185 LYS A C 1
ATOM 1537 O O . LYS A 1 185 ? 28.108 13.048 -64.877 1.00 81.00 185 LYS A O 1
ATOM 1542 N N . LEU A 1 186 ? 29.004 13.168 -62.808 1.00 74.44 186 LEU A N 1
ATOM 1543 C CA . LEU A 1 186 ? 30.398 13.245 -63.256 1.00 74.44 186 LEU A CA 1
ATOM 1544 C C . LEU A 1 186 ? 30.777 12.037 -64.119 1.00 74.44 186 LEU A C 1
ATOM 1546 O O . LEU A 1 186 ? 31.350 12.214 -65.186 1.00 74.44 186 LEU A O 1
ATOM 1550 N N . PHE A 1 187 ? 30.409 10.820 -63.711 1.00 70.88 187 PHE A N 1
ATOM 1551 C CA . PHE A 1 187 ? 30.628 9.629 -64.535 1.00 70.88 187 PHE A CA 1
ATOM 1552 C C . PHE A 1 187 ? 29.936 9.725 -65.897 1.00 70.88 187 PHE A C 1
ATOM 1554 O O . PHE A 1 187 ? 30.541 9.366 -66.902 1.00 70.88 187 PHE A O 1
ATOM 1561 N N . LYS A 1 188 ? 28.697 10.225 -65.955 1.00 75.19 188 LYS A N 1
ATOM 1562 C CA . LYS A 1 188 ? 27.967 10.376 -67.218 1.00 75.19 188 LYS A CA 1
ATOM 1563 C C . LYS A 1 188 ? 28.631 11.390 -68.158 1.00 75.19 188 LYS A C 1
ATOM 1565 O O . LYS A 1 188 ? 28.886 11.049 -69.307 1.00 75.19 188 LYS A O 1
ATOM 1570 N N . GLU A 1 189 ? 28.965 12.585 -67.663 1.00 76.00 189 GLU A N 1
ATOM 1571 C CA . GLU A 1 189 ? 29.672 13.625 -68.438 1.00 76.00 189 GLU A CA 1
ATOM 1572 C C . GLU A 1 189 ? 31.003 13.114 -69.002 1.00 76.00 189 GLU A C 1
ATOM 1574 O O . GLU A 1 189 ? 31.448 13.493 -70.082 1.00 76.00 189 GLU A O 1
ATOM 1579 N N . VAL A 1 190 ? 31.665 12.251 -68.241 1.00 65.75 190 VAL A N 1
ATOM 1580 C CA . VAL A 1 190 ? 32.938 11.649 -68.618 1.00 65.75 190 VAL A CA 1
ATOM 1581 C C . VAL A 1 190 ? 32.759 10.570 -69.677 1.00 65.75 190 VAL A C 1
ATOM 1583 O O . VAL A 1 190 ? 33.514 10.554 -70.644 1.00 65.75 190 VAL A O 1
ATOM 1586 N N . LEU A 1 191 ? 31.773 9.684 -69.516 1.00 62.53 191 LEU A N 1
ATOM 1587 C CA . LEU A 1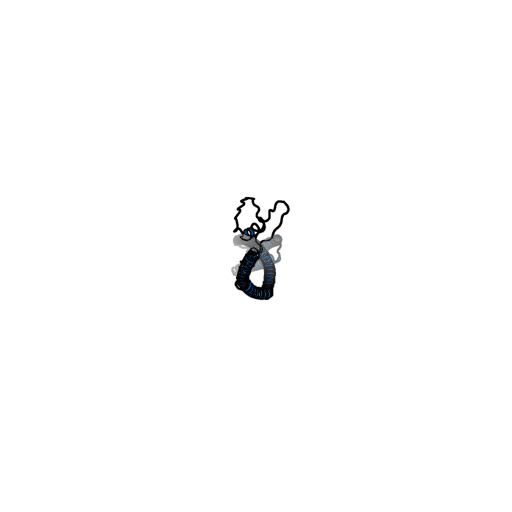 191 ? 31.454 8.669 -70.520 1.00 62.53 191 LEU A CA 1
ATOM 1588 C C . LEU A 1 191 ? 31.085 9.313 -71.860 1.00 62.53 191 LEU A C 1
ATOM 1590 O O . LEU A 1 191 ? 31.549 8.841 -72.893 1.00 62.53 191 LEU A O 1
ATOM 1594 N N . GLU A 1 192 ? 30.324 10.412 -71.844 1.00 71.56 192 GLU A N 1
ATOM 1595 C CA . GLU A 1 192 ? 30.003 11.196 -73.045 1.00 71.56 192 GLU A CA 1
ATOM 1596 C C . GLU A 1 192 ? 31.280 11.716 -73.733 1.00 71.56 192 GLU A C 1
ATOM 1598 O O . GLU A 1 192 ? 31.466 11.483 -74.924 1.00 71.56 192 GLU A O 1
ATOM 1603 N N . LYS A 1 193 ? 32.222 12.302 -72.977 1.00 67.69 193 LYS A N 1
ATOM 1604 C CA . LYS A 1 193 ? 33.513 12.781 -73.514 1.00 67.69 193 LYS A CA 1
ATOM 1605 C C . LYS A 1 193 ? 34.420 11.676 -74.062 1.00 67.69 193 LYS A C 1
ATOM 1607 O O . LYS A 1 193 ? 35.250 11.950 -74.922 1.00 67.69 193 LYS A O 1
ATOM 1612 N N . ILE A 1 194 ? 34.317 10.456 -73.536 1.00 62.75 194 ILE A N 1
ATOM 1613 C CA . ILE A 1 194 ? 35.105 9.302 -73.998 1.00 62.75 194 ILE A CA 1
ATOM 1614 C C . ILE A 1 194 ? 34.469 8.649 -75.234 1.00 62.75 194 ILE A C 1
ATOM 1616 O O . ILE A 1 194 ? 35.193 8.131 -76.076 1.00 62.75 194 ILE A O 1
ATOM 1620 N N . CYS A 1 195 ? 33.139 8.675 -75.366 1.00 54.00 195 CYS A N 1
ATOM 1621 C CA . CYS A 1 195 ? 32.442 8.077 -76.511 1.00 54.00 195 CYS A CA 1
ATOM 1622 C C . CYS A 1 195 ? 32.457 8.954 -77.779 1.00 54.00 195 CYS A C 1
ATOM 1624 O O . CYS A 1 195 ? 32.144 8.446 -78.851 1.00 54.00 195 CYS A O 1
ATOM 1626 N N . GLU A 1 196 ? 32.806 10.242 -77.685 1.00 48.56 196 GLU A N 1
ATOM 1627 C CA . GLU A 1 196 ? 32.842 11.165 -78.834 1.00 48.56 196 GLU A CA 1
ATOM 1628 C C . GLU A 1 196 ? 34.038 10.967 -79.796 1.00 48.56 196 GLU A C 1
ATOM 1630 O O . GLU A 1 196 ? 33.823 11.033 -81.005 1.00 48.56 196 GLU A O 1
ATOM 1635 N N . PRO A 1 197 ? 35.280 10.686 -79.347 1.00 52.62 197 PRO A N 1
ATOM 1636 C CA . PRO A 1 197 ? 36.410 10.481 -80.252 1.00 52.62 197 PRO A CA 1
ATOM 1637 C C . PRO A 1 197 ? 36.794 8.997 -80.369 1.00 52.62 197 PRO A C 1
ATOM 1639 O O . PRO A 1 197 ? 37.832 8.567 -79.871 1.00 52.62 197 PRO A O 1
ATOM 1642 N N . CYS A 1 198 ? 35.984 8.203 -81.074 1.00 48.84 198 CYS A N 1
ATOM 1643 C CA . CYS A 1 198 ? 36.438 6.915 -81.610 1.00 48.84 198 CYS A CA 1
ATOM 1644 C C . CYS A 1 198 ? 36.950 7.116 -83.047 1.00 48.84 198 CYS A C 1
ATOM 1646 O O . CYS A 1 198 ? 36.317 6.714 -84.019 1.00 48.84 198 CYS A O 1
ATOM 1648 N N . ALA A 1 199 ? 38.074 7.825 -83.174 1.00 48.62 199 ALA A N 1
ATOM 1649 C CA . ALA A 1 199 ? 38.870 7.902 -84.394 1.00 48.62 199 ALA A CA 1
ATOM 1650 C C . ALA A 1 199 ? 40.351 8.046 -83.997 1.00 48.62 199 ALA A C 1
ATOM 1652 O O . ALA A 1 199 ? 40.771 9.094 -83.522 1.00 48.62 199 ALA A O 1
ATOM 1653 N N . GLU A 1 200 ? 41.077 6.928 -84.105 1.00 51.53 200 GLU A N 1
ATOM 1654 C CA . GLU A 1 200 ? 42.543 6.775 -84.170 1.00 51.53 200 GLU A CA 1
ATOM 1655 C C . GLU A 1 200 ? 43.414 7.729 -83.324 1.00 51.53 200 GLU A C 1
ATOM 1657 O O . GLU A 1 200 ? 44.087 8.600 -83.853 1.00 51.53 200 GLU A O 1
ATOM 1662 N N . GLU A 1 201 ? 43.449 7.502 -82.004 1.00 54.69 201 GLU A N 1
ATOM 1663 C CA . GLU A 1 201 ? 44.588 7.739 -81.085 1.00 54.69 201 GLU A CA 1
ATOM 1664 C C . GLU A 1 201 ? 44.177 7.220 -79.685 1.00 54.69 201 GLU A C 1
ATOM 1666 O O . GLU A 1 201 ? 43.849 7.962 -78.759 1.00 54.69 201 GLU A O 1
ATOM 1671 N N . THR A 1 202 ? 44.050 5.899 -79.534 1.00 54.06 202 THR A N 1
ATOM 1672 C CA . THR A 1 202 ? 43.122 5.296 -78.552 1.00 54.06 202 THR A CA 1
ATOM 1673 C C . THR A 1 202 ? 43.745 4.765 -77.253 1.00 54.06 202 THR A C 1
ATOM 1675 O O . THR A 1 202 ? 43.025 4.211 -76.433 1.00 54.06 202 THR A O 1
ATOM 1678 N N . CYS A 1 203 ? 45.043 4.948 -76.965 1.00 51.56 203 CYS A N 1
ATOM 1679 C CA . CYS A 1 203 ? 45.628 4.385 -75.726 1.00 51.56 203 CYS A CA 1
ATOM 1680 C C . CYS A 1 203 ? 46.263 5.406 -74.765 1.00 51.56 203 CYS A C 1
ATOM 1682 O O . CYS A 1 203 ? 46.042 5.334 -73.552 1.00 51.56 203 CYS A O 1
ATOM 1684 N N . SER A 1 204 ? 47.019 6.386 -75.268 1.00 52.31 204 SER A N 1
ATOM 1685 C CA . SER A 1 204 ? 47.614 7.454 -74.445 1.00 52.31 204 SER A CA 1
ATOM 1686 C C . SER A 1 204 ? 46.551 8.438 -73.951 1.00 52.31 204 SER A C 1
ATOM 1688 O O . SER A 1 204 ? 46.544 8.819 -72.781 1.00 52.31 204 SER A O 1
ATOM 1690 N N . THR A 1 205 ? 45.600 8.780 -74.814 1.00 56.53 205 THR A N 1
ATOM 1691 C CA . THR A 1 205 ? 44.473 9.680 -74.544 1.00 56.53 205 THR A CA 1
ATOM 1692 C C . THR A 1 205 ? 43.552 9.085 -73.486 1.00 56.53 205 THR A C 1
ATOM 1694 O O . THR A 1 205 ? 43.240 9.753 -72.506 1.00 56.53 205 THR A O 1
ATOM 1697 N N . PHE A 1 206 ? 43.233 7.790 -73.582 1.00 56.53 206 PHE A N 1
ATOM 1698 C CA . PHE A 1 206 ? 42.457 7.073 -72.564 1.00 56.53 206 PHE A CA 1
ATOM 1699 C C . PHE A 1 206 ? 43.173 7.007 -71.212 1.00 56.53 206 PHE A C 1
ATOM 1701 O O . PHE A 1 206 ? 42.537 7.193 -70.176 1.00 56.53 206 PHE A O 1
ATOM 1708 N N . ARG A 1 207 ? 44.500 6.811 -71.195 1.00 54.84 207 ARG A N 1
ATOM 1709 C CA . ARG A 1 207 ? 45.298 6.841 -69.958 1.00 54.84 207 ARG A CA 1
ATOM 1710 C C . ARG A 1 207 ? 45.304 8.232 -69.317 1.00 54.84 207 ARG A C 1
ATOM 1712 O O . ARG A 1 207 ? 45.109 8.342 -68.109 1.00 54.84 207 ARG A O 1
ATOM 1719 N N . ASN A 1 208 ? 45.486 9.282 -70.117 1.00 60.19 208 ASN A N 1
ATOM 1720 C CA . ASN A 1 208 ? 45.502 10.670 -69.651 1.00 60.19 208 ASN A CA 1
ATOM 1721 C C . ASN A 1 208 ? 44.121 11.117 -69.156 1.00 60.19 208 ASN A C 1
ATOM 1723 O O . ASN A 1 208 ? 44.016 11.769 -68.116 1.00 60.19 208 ASN A O 1
ATOM 1727 N N . ILE A 1 209 ? 43.056 10.718 -69.859 1.00 64.62 209 ILE A N 1
ATOM 1728 C CA . ILE A 1 209 ? 41.675 10.932 -69.427 1.00 64.62 209 ILE A CA 1
ATOM 1729 C C . ILE A 1 209 ? 41.450 10.171 -68.117 1.00 64.62 209 ILE A C 1
ATOM 1731 O O . ILE A 1 209 ? 41.104 10.801 -67.126 1.00 64.62 209 ILE A O 1
ATOM 1735 N N . GLY A 1 210 ? 41.774 8.876 -68.046 1.00 64.00 210 GLY A N 1
ATOM 1736 C CA . GLY A 1 210 ? 41.701 8.059 -66.827 1.00 64.00 210 GLY A CA 1
ATOM 1737 C C . GLY A 1 210 ? 42.408 8.677 -65.614 1.00 64.00 210 GLY A C 1
ATOM 1738 O O . GLY A 1 210 ? 41.832 8.771 -64.531 1.00 64.00 210 GLY A O 1
ATOM 1739 N N . GLN A 1 211 ? 43.630 9.180 -65.789 1.00 62.25 211 GLN A N 1
ATOM 1740 C CA . GLN A 1 211 ? 44.374 9.858 -64.723 1.00 62.25 211 GLN A CA 1
ATOM 1741 C C . GLN A 1 211 ? 43.736 11.193 -64.326 1.00 62.25 211 GLN A C 1
ATOM 1743 O O . GLN A 1 211 ? 43.611 11.488 -63.135 1.00 62.25 211 GLN A O 1
ATOM 1748 N N . SER A 1 212 ? 43.265 11.985 -65.292 1.00 65.25 212 SER A N 1
ATOM 1749 C CA . SER A 1 212 ? 42.524 13.222 -65.018 1.00 65.25 212 SER A CA 1
ATOM 1750 C C . SER A 1 212 ? 41.244 12.947 -64.219 1.00 65.25 212 SER A C 1
ATOM 1752 O O . SER A 1 212 ? 40.934 13.675 -63.275 1.00 65.25 212 SER A O 1
ATOM 1754 N N . LEU A 1 213 ? 40.557 11.835 -64.505 1.00 62.91 213 LEU A N 1
ATOM 1755 C CA . LEU A 1 213 ? 39.363 11.385 -63.786 1.00 62.91 213 LEU A CA 1
ATOM 1756 C C . LEU A 1 213 ? 39.652 11.032 -62.339 1.00 62.91 213 LEU A C 1
ATOM 1758 O O . LEU A 1 213 ? 38.981 11.547 -61.446 1.00 62.91 213 LEU A O 1
ATOM 1762 N N . ILE A 1 214 ? 40.674 10.211 -62.098 1.00 66.25 214 ILE A N 1
ATOM 1763 C CA . ILE A 1 214 ? 41.109 9.860 -60.742 1.00 66.25 214 ILE A CA 1
ATOM 1764 C C . ILE A 1 214 ? 41.444 11.135 -59.960 1.00 66.25 214 ILE A C 1
ATOM 1766 O O . ILE A 1 214 ? 41.066 11.268 -58.798 1.00 66.25 214 ILE A O 1
ATOM 1770 N N . THR A 1 215 ? 42.081 12.110 -60.611 1.00 67.19 215 THR A N 1
ATOM 1771 C CA . THR A 1 215 ? 42.465 13.383 -59.989 1.00 67.19 215 THR A CA 1
ATOM 1772 C C . THR A 1 215 ? 41.244 14.253 -59.656 1.00 67.19 215 THR A C 1
ATOM 1774 O O . THR A 1 215 ? 41.139 14.765 -58.542 1.00 67.19 215 THR A O 1
ATOM 1777 N N . GLN A 1 216 ? 40.280 14.382 -60.572 1.00 65.56 216 GLN A N 1
ATOM 1778 C CA . GLN A 1 216 ? 39.031 15.133 -60.368 1.00 65.56 216 GLN A CA 1
ATOM 1779 C C . GLN A 1 216 ? 38.165 14.502 -59.267 1.00 65.56 216 GLN A C 1
ATOM 1781 O O . GLN A 1 216 ? 37.716 15.196 -58.350 1.00 65.56 216 GLN A O 1
ATOM 1786 N N . LEU A 1 217 ? 37.991 13.176 -59.302 1.00 65.31 217 LEU A N 1
ATOM 1787 C CA . LEU A 1 217 ? 37.280 12.415 -58.273 1.00 65.31 217 LEU A CA 1
ATOM 1788 C C . LEU A 1 217 ? 37.969 12.540 -56.911 1.00 65.31 217 LEU A C 1
ATOM 1790 O O . LEU A 1 217 ? 37.288 12.814 -55.921 1.00 65.31 217 LEU A O 1
ATOM 1794 N N . HIS A 1 218 ? 39.302 12.446 -56.847 1.00 67.06 218 HIS A N 1
ATOM 1795 C CA . HIS A 1 218 ? 40.050 12.683 -55.610 1.00 67.06 218 HIS A CA 1
ATOM 1796 C C . HIS A 1 218 ? 39.842 14.095 -55.059 1.00 67.06 218 HIS A C 1
ATOM 1798 O O . HIS A 1 218 ? 39.634 14.252 -53.858 1.00 67.06 218 HIS A O 1
ATOM 1804 N N . VAL A 1 219 ? 39.854 15.131 -55.901 1.00 69.06 219 VAL A N 1
ATOM 1805 C CA . VAL A 1 219 ? 39.643 16.518 -55.457 1.00 69.06 219 VAL A CA 1
ATOM 1806 C C . VAL A 1 219 ? 38.230 16.717 -54.905 1.00 69.06 219 VAL A C 1
ATOM 1808 O O . VAL A 1 219 ? 38.067 17.354 -53.861 1.00 69.06 219 VAL A O 1
ATOM 1811 N N . VAL A 1 220 ? 37.206 16.162 -55.558 1.00 66.88 220 VAL A N 1
ATOM 1812 C CA . VAL A 1 220 ? 35.813 16.236 -55.082 1.00 66.88 220 VAL A CA 1
ATOM 1813 C C . VAL A 1 220 ? 35.660 15.512 -53.744 1.00 66.88 220 VAL A C 1
ATOM 1815 O O . VAL A 1 220 ? 35.082 16.062 -52.804 1.00 66.88 220 VAL A O 1
ATOM 1818 N N . VAL A 1 221 ? 36.248 14.322 -53.627 1.00 65.00 221 VAL A N 1
ATOM 1819 C CA . VAL A 1 221 ? 36.310 13.535 -52.392 1.00 65.00 221 VAL A CA 1
ATOM 1820 C C . VAL A 1 221 ? 36.993 14.305 -51.259 1.00 65.00 221 VAL A C 1
ATOM 1822 O O . VAL A 1 221 ? 36.429 14.428 -50.171 1.00 65.00 221 VAL A O 1
ATOM 1825 N N . LEU A 1 222 ? 38.178 14.868 -51.505 1.00 64.69 222 LEU A N 1
ATOM 1826 C CA . LEU A 1 222 ? 38.982 15.562 -50.496 1.00 64.69 222 LEU A CA 1
ATOM 1827 C C . LEU A 1 222 ? 38.322 16.862 -50.032 1.00 64.69 222 LEU A C 1
ATOM 1829 O O . LEU A 1 222 ? 38.225 17.109 -48.828 1.00 64.69 222 LEU A O 1
ATOM 1833 N N . ARG A 1 223 ? 37.783 17.667 -50.958 1.00 66.50 223 ARG A N 1
ATOM 1834 C CA . ARG A 1 223 ? 37.028 18.885 -50.610 1.00 66.50 223 ARG A CA 1
ATOM 1835 C C . ARG A 1 223 ? 35.815 18.576 -49.738 1.00 66.50 223 ARG A C 1
ATOM 1837 O O . ARG A 1 223 ? 35.409 19.413 -48.933 1.00 66.50 223 ARG A O 1
ATOM 1844 N N . ARG A 1 224 ? 35.217 17.395 -49.893 1.00 59.16 224 ARG A N 1
ATOM 1845 C CA . ARG A 1 224 ? 34.018 17.006 -49.147 1.00 59.16 224 ARG A CA 1
ATOM 1846 C C . ARG A 1 224 ? 34.337 16.334 -47.816 1.00 59.16 224 ARG A C 1
ATOM 1848 O O . ARG A 1 224 ? 33.660 16.639 -46.837 1.00 59.16 224 ARG A O 1
ATOM 1855 N N . ALA A 1 225 ? 35.413 15.549 -47.742 1.00 60.09 225 ALA A N 1
ATOM 1856 C CA . ALA A 1 225 ? 35.988 15.074 -46.482 1.00 60.09 225 ALA A CA 1
ATOM 1857 C C . ALA A 1 225 ? 36.344 16.250 -45.552 1.00 60.09 225 ALA A C 1
ATOM 1859 O O . ALA A 1 225 ? 36.028 16.214 -44.364 1.00 60.09 225 ALA A O 1
ATOM 1860 N N . ALA A 1 226 ? 36.897 17.332 -46.115 1.00 62.31 226 ALA A N 1
ATOM 1861 C CA . ALA A 1 226 ? 37.191 18.565 -45.386 1.00 62.31 226 ALA A CA 1
ATOM 1862 C C . ALA A 1 226 ? 35.930 19.300 -44.882 1.00 62.31 226 ALA A C 1
ATOM 1864 O O . ALA A 1 226 ? 35.970 19.922 -43.825 1.00 62.31 226 ALA A O 1
ATOM 1865 N N . LYS A 1 227 ? 34.796 19.210 -45.597 1.00 62.88 227 LYS A N 1
ATOM 1866 C CA . LYS A 1 227 ? 33.521 19.837 -45.190 1.00 62.88 227 LYS A CA 1
ATOM 1867 C C . LYS A 1 227 ? 32.730 19.033 -44.154 1.00 62.88 227 LYS A C 1
ATOM 1869 O O . LYS A 1 227 ? 31.964 19.629 -43.409 1.00 62.88 227 LYS A O 1
ATOM 1874 N N . GLN A 1 228 ? 32.867 17.706 -44.125 1.00 57.62 228 GLN A N 1
ATOM 1875 C CA . GLN A 1 228 ? 32.056 16.829 -43.262 1.00 57.62 228 GLN A CA 1
ATOM 1876 C C . GLN A 1 228 ? 32.718 16.480 -41.918 1.00 57.62 228 GLN A C 1
ATOM 1878 O O . GLN A 1 228 ? 32.077 15.858 -41.078 1.00 57.62 228 GLN A O 1
ATOM 1883 N N . GLY A 1 229 ? 33.984 16.852 -41.692 1.00 54.09 229 GLY A N 1
ATOM 1884 C CA . GLY A 1 229 ? 34.659 16.669 -40.398 1.00 54.09 229 GLY A CA 1
ATOM 1885 C C . GLY A 1 229 ? 34.867 15.209 -39.955 1.00 54.09 229 GLY A C 1
ATOM 1886 O O . GLY A 1 229 ? 35.284 14.976 -38.825 1.00 54.09 229 GLY A O 1
ATOM 1887 N N . ALA A 1 230 ? 34.598 14.222 -40.820 1.00 55.06 230 ALA A N 1
ATOM 1888 C CA . ALA A 1 230 ? 34.663 12.794 -40.502 1.00 55.06 230 ALA A CA 1
ATOM 1889 C C . ALA A 1 230 ? 35.533 12.028 -41.527 1.00 55.06 230 ALA A C 1
ATOM 1891 O O . ALA A 1 230 ? 35.010 11.416 -42.463 1.00 55.06 230 ALA A O 1
ATOM 1892 N N . PRO A 1 231 ? 36.872 12.030 -41.373 1.00 53.34 231 PRO A N 1
ATOM 1893 C CA . PRO A 1 231 ? 37.796 11.500 -42.381 1.00 53.34 231 PRO A CA 1
ATOM 1894 C C . PRO A 1 231 ? 37.694 9.976 -42.571 1.00 53.34 231 PRO A C 1
ATOM 1896 O O . PRO A 1 231 ? 37.873 9.473 -43.679 1.00 53.34 231 PRO A O 1
ATOM 1899 N N . ASN A 1 232 ? 37.339 9.228 -41.521 1.00 51.44 232 ASN A N 1
ATOM 1900 C CA . ASN A 1 232 ? 37.449 7.764 -41.529 1.00 51.44 232 ASN A CA 1
ATOM 1901 C C . ASN A 1 232 ? 36.341 7.046 -42.320 1.00 51.44 232 ASN A C 1
ATOM 1903 O O . ASN A 1 232 ? 36.593 5.984 -42.879 1.00 51.44 232 ASN A O 1
ATOM 1907 N N . ARG A 1 233 ? 35.122 7.602 -42.403 1.00 51.28 233 ARG A N 1
ATOM 1908 C CA . ARG A 1 233 ? 34.002 6.976 -43.143 1.00 51.28 233 ARG A CA 1
ATOM 1909 C C . ARG A 1 233 ? 34.008 7.333 -44.629 1.00 51.28 233 ARG A C 1
ATOM 1911 O O . ARG A 1 233 ? 33.717 6.479 -45.463 1.00 51.28 233 ARG A O 1
ATOM 1918 N N . VAL A 1 234 ? 34.429 8.555 -44.964 1.00 51.66 234 VAL A N 1
ATOM 1919 C CA . VAL A 1 234 ? 34.650 8.985 -46.353 1.00 51.66 234 VAL A CA 1
ATOM 1920 C C . VAL A 1 234 ? 35.782 8.168 -46.985 1.00 51.66 234 VAL A C 1
ATOM 1922 O O . VAL A 1 234 ? 35.637 7.704 -48.110 1.00 51.66 234 VAL A O 1
ATOM 1925 N N . ALA A 1 235 ? 36.846 7.859 -46.234 1.00 52.41 235 ALA A N 1
ATOM 1926 C CA . ALA A 1 235 ? 37.944 7.014 -46.708 1.00 52.41 235 ALA A CA 1
ATOM 1927 C C . ALA A 1 235 ? 37.507 5.604 -47.159 1.00 52.41 235 ALA A C 1
ATOM 1929 O O . ALA A 1 235 ? 38.079 5.067 -48.106 1.00 52.41 235 ALA A O 1
ATOM 1930 N N . VAL A 1 236 ? 36.490 5.008 -46.522 1.00 54.72 236 VAL A N 1
ATOM 1931 C CA . VAL A 1 236 ? 35.977 3.676 -46.898 1.00 54.72 236 VAL A CA 1
ATOM 1932 C C . VAL A 1 236 ? 35.207 3.737 -48.216 1.00 54.72 236 VAL A C 1
ATOM 1934 O O . VAL A 1 236 ? 35.471 2.942 -49.114 1.00 54.72 236 VAL A O 1
ATOM 1937 N N . ILE A 1 237 ? 34.313 4.719 -48.372 1.00 54.34 237 ILE A N 1
ATOM 1938 C CA . ILE A 1 237 ? 33.555 4.916 -49.618 1.00 54.34 237 ILE A CA 1
ATOM 1939 C C . ILE A 1 237 ? 34.510 5.242 -50.774 1.00 54.34 237 ILE A C 1
ATOM 1941 O O . ILE A 1 237 ? 34.356 4.719 -51.875 1.00 54.34 237 ILE A O 1
ATOM 1945 N N . CYS A 1 238 ? 35.541 6.044 -50.515 1.00 53.22 238 CYS A N 1
ATOM 1946 C CA . CYS A 1 238 ? 36.538 6.408 -51.516 1.00 53.22 238 CYS A CA 1
ATOM 1947 C C . CYS A 1 238 ? 37.439 5.244 -51.911 1.00 53.22 238 CYS A C 1
ATOM 1949 O O . CYS A 1 238 ? 37.709 5.093 -53.096 1.00 53.22 238 CYS A O 1
ATOM 1951 N N . LYS A 1 239 ? 37.836 4.378 -50.969 1.00 54.88 239 LYS A N 1
ATOM 1952 C CA . LYS A 1 239 ? 38.540 3.131 -51.302 1.00 54.88 239 LYS A CA 1
ATOM 1953 C C . LYS A 1 239 ? 37.691 2.224 -52.188 1.00 54.88 239 LYS A C 1
ATOM 1955 O O . LYS A 1 239 ? 38.198 1.740 -53.190 1.00 54.88 239 LYS A O 1
ATOM 1960 N N . CYS A 1 240 ? 36.408 2.040 -51.878 1.00 53.91 240 CYS A N 1
ATOM 1961 C CA . CYS A 1 240 ? 35.529 1.216 -52.711 1.00 53.91 240 CYS A CA 1
ATOM 1962 C C . CYS A 1 240 ? 35.324 1.810 -54.115 1.00 53.91 240 CYS A C 1
ATOM 1964 O O . CYS A 1 240 ? 35.325 1.073 -55.095 1.00 53.91 240 CYS A O 1
ATOM 1966 N N . MET A 1 241 ? 35.191 3.135 -54.224 1.00 57.22 241 MET A N 1
ATOM 1967 C CA . MET A 1 241 ? 35.032 3.825 -55.511 1.00 57.22 241 MET A CA 1
ATOM 1968 C C . MET A 1 241 ? 36.312 3.794 -56.351 1.00 57.22 241 MET A C 1
ATOM 1970 O O . MET A 1 241 ? 36.226 3.552 -57.549 1.00 57.22 241 MET A O 1
ATOM 1974 N N . LEU A 1 242 ? 37.487 3.982 -55.740 1.00 58.75 242 LEU A N 1
ATOM 1975 C CA . LEU A 1 242 ? 38.781 3.860 -56.422 1.00 58.75 242 LEU A CA 1
ATOM 1976 C C . LEU A 1 242 ? 38.993 2.446 -56.962 1.00 58.75 242 LEU A C 1
ATOM 1978 O O . LEU A 1 242 ? 39.326 2.301 -58.128 1.00 58.75 242 LEU A O 1
ATOM 1982 N N . VAL A 1 243 ? 38.689 1.414 -56.166 1.00 58.50 243 VAL A N 1
ATOM 1983 C CA . VAL A 1 243 ? 38.756 0.017 -56.625 1.00 58.50 243 VAL A CA 1
ATOM 1984 C C . VAL A 1 243 ? 37.805 -0.228 -57.800 1.00 58.50 243 VAL A C 1
ATOM 1986 O O . VAL A 1 243 ? 38.175 -0.905 -58.754 1.00 58.50 243 VAL A O 1
ATOM 1989 N N . TYR A 1 244 ? 36.599 0.346 -57.774 1.00 56.56 244 TYR A N 1
ATOM 1990 C CA . TYR A 1 244 ? 35.638 0.207 -58.872 1.00 56.56 244 TYR A CA 1
ATOM 1991 C C . TYR A 1 244 ? 36.098 0.928 -60.150 1.00 56.56 244 TYR A C 1
ATOM 1993 O O . TYR A 1 244 ? 35.939 0.396 -61.246 1.00 56.56 244 TYR A O 1
ATOM 2001 N N . ILE A 1 245 ? 36.701 2.114 -60.016 1.00 57.81 245 ILE A N 1
ATOM 2002 C CA . ILE A 1 245 ? 37.273 2.878 -61.135 1.00 57.81 245 ILE A CA 1
ATOM 2003 C C . ILE A 1 245 ? 38.482 2.153 -61.720 1.00 57.81 245 ILE A C 1
ATOM 2005 O O . ILE A 1 245 ? 38.546 1.994 -62.934 1.00 57.81 245 ILE A O 1
ATOM 2009 N N . ASP A 1 246 ? 39.399 1.668 -60.882 1.00 57.38 246 ASP A N 1
ATOM 2010 C CA . ASP A 1 246 ? 40.568 0.907 -61.326 1.00 57.38 246 ASP A CA 1
ATOM 2011 C C . ASP A 1 246 ? 40.136 -0.357 -62.075 1.00 57.38 246 ASP A C 1
ATOM 2013 O O . ASP A 1 246 ? 40.670 -0.659 -63.140 1.00 57.38 246 ASP A O 1
ATOM 2017 N N . MET A 1 247 ? 39.107 -1.056 -61.584 1.00 58.25 247 MET A N 1
ATOM 2018 C CA . MET A 1 247 ? 38.547 -2.222 -62.266 1.00 58.25 247 MET A CA 1
ATOM 2019 C C . MET A 1 247 ? 37.909 -1.848 -63.613 1.00 58.25 247 MET A C 1
ATOM 2021 O O . MET A 1 247 ? 38.108 -2.554 -64.597 1.00 58.25 247 MET A O 1
ATOM 2025 N N . PHE A 1 248 ? 37.191 -0.724 -63.688 1.00 57.47 248 PHE A N 1
ATOM 2026 C CA . PHE A 1 248 ? 36.545 -0.258 -64.918 1.00 57.47 248 PHE A CA 1
ATOM 2027 C C . PHE A 1 248 ? 37.559 0.199 -65.977 1.00 57.47 248 PHE A C 1
ATOM 2029 O O . PHE A 1 248 ? 37.444 -0.176 -67.140 1.00 57.47 248 PHE A O 1
ATOM 2036 N N . VAL A 1 249 ? 38.598 0.940 -65.575 1.00 57.28 249 VAL A N 1
ATOM 2037 C CA . VAL A 1 249 ? 39.709 1.331 -66.459 1.00 57.28 249 VAL A CA 1
ATOM 2038 C C . VAL A 1 249 ? 40.449 0.091 -66.961 1.00 57.28 249 VAL A C 1
ATOM 2040 O O . VAL A 1 249 ? 40.757 0.010 -68.146 1.00 57.28 249 VAL A O 1
ATOM 2043 N N . CYS A 1 250 ? 40.681 -0.901 -66.098 1.00 57.25 250 CYS A N 1
ATOM 2044 C CA . CYS A 1 250 ? 41.329 -2.153 -66.485 1.00 57.25 250 CYS A CA 1
ATOM 2045 C C . CYS A 1 250 ? 40.487 -2.939 -67.507 1.00 57.25 250 CYS A C 1
ATOM 2047 O O . CYS A 1 250 ? 41.021 -3.418 -68.502 1.00 57.25 250 CYS A O 1
ATOM 2049 N N . VAL A 1 251 ? 39.162 -3.004 -67.322 1.00 55.03 251 VAL A N 1
ATOM 2050 C CA . VAL A 1 251 ? 38.245 -3.654 -68.275 1.00 55.03 251 VAL A CA 1
ATOM 2051 C C . VAL A 1 251 ? 38.201 -2.909 -69.612 1.00 55.03 251 VAL A C 1
ATOM 2053 O O . VAL A 1 251 ? 38.319 -3.552 -70.649 1.00 55.03 251 VAL A O 1
ATOM 2056 N N . CYS A 1 252 ? 38.104 -1.577 -69.621 1.00 54.28 252 CYS A N 1
ATOM 2057 C CA . CYS A 1 252 ? 38.123 -0.799 -70.865 1.00 54.28 252 CYS A CA 1
ATOM 2058 C C . CYS A 1 252 ? 39.451 -0.944 -71.622 1.00 54.28 252 CYS A C 1
ATOM 2060 O O . CYS A 1 252 ? 39.440 -1.113 -72.837 1.00 54.28 252 CYS A O 1
ATOM 2062 N N . VAL A 1 253 ? 40.590 -0.937 -70.920 1.00 55.09 253 VAL A N 1
ATOM 2063 C CA . VAL A 1 253 ? 41.904 -1.171 -71.541 1.00 55.09 253 VAL A CA 1
ATOM 2064 C C . VAL A 1 253 ? 41.997 -2.595 -72.099 1.00 55.09 253 VAL A C 1
ATOM 2066 O O . VAL A 1 253 ? 42.455 -2.765 -73.223 1.00 55.09 253 VAL A O 1
ATOM 2069 N N . CYS A 1 254 ? 41.519 -3.612 -71.375 1.00 53.16 254 CYS A N 1
ATOM 2070 C CA . CYS A 1 254 ? 41.506 -4.995 -71.865 1.00 53.16 254 CYS A CA 1
ATOM 2071 C C . CYS A 1 254 ? 40.601 -5.191 -73.091 1.00 53.16 254 CYS A C 1
ATOM 2073 O O . CYS A 1 254 ? 40.985 -5.917 -74.007 1.00 53.16 254 CYS A O 1
ATOM 2075 N N . VAL A 1 255 ? 39.428 -4.549 -73.136 1.00 50.88 255 VAL A N 1
ATOM 2076 C CA . VAL A 1 255 ? 38.514 -4.617 -74.290 1.00 50.88 255 VAL A CA 1
ATOM 2077 C C . VAL A 1 255 ? 39.135 -3.931 -75.511 1.00 50.88 255 VAL A C 1
ATOM 2079 O O . VAL A 1 255 ? 39.215 -4.558 -76.563 1.00 50.88 255 VAL A O 1
ATOM 2082 N N . CYS A 1 256 ? 39.694 -2.724 -75.362 1.00 50.59 256 CYS A N 1
ATOM 2083 C CA . CYS A 1 256 ? 40.370 -2.031 -76.468 1.00 50.59 256 CYS A CA 1
ATOM 2084 C C . CYS A 1 256 ? 41.615 -2.777 -76.985 1.00 50.59 256 CYS A C 1
ATOM 2086 O O . CYS A 1 256 ? 41.929 -2.698 -78.168 1.00 50.59 256 CYS A O 1
ATOM 2088 N N . VAL A 1 257 ? 42.341 -3.498 -76.120 1.00 48.72 257 VAL A N 1
ATOM 2089 C CA . VAL A 1 257 ? 43.499 -4.320 -76.527 1.00 48.72 257 VAL A CA 1
ATOM 2090 C C . VAL A 1 257 ? 43.063 -5.608 -77.235 1.00 48.72 257 VAL A C 1
ATOM 2092 O O . VAL A 1 257 ? 43.773 -6.077 -78.118 1.00 48.72 257 VAL A O 1
ATOM 2095 N N . SER A 1 258 ? 41.900 -6.165 -76.887 1.00 47.72 258 SER A N 1
ATOM 2096 C CA . SER A 1 258 ? 41.391 -7.406 -77.491 1.00 47.72 258 SER A CA 1
ATOM 2097 C C . SER A 1 258 ? 40.758 -7.200 -78.873 1.00 47.72 258 SER A C 1
ATOM 2099 O O . SER A 1 258 ? 40.693 -8.150 -79.640 1.00 47.72 258 SER A O 1
ATOM 2101 N N . GLU A 1 259 ? 40.304 -5.987 -79.207 1.00 43.06 259 GLU A N 1
ATOM 2102 C CA . GLU A 1 259 ? 39.769 -5.650 -80.541 1.00 43.06 259 GLU A CA 1
ATOM 2103 C C . GLU A 1 259 ? 40.858 -5.274 -81.570 1.00 43.06 259 GLU A C 1
ATOM 2105 O O . GLU A 1 259 ? 40.566 -5.168 -82.759 1.00 43.06 259 GLU A O 1
ATOM 2110 N N . HIS A 1 260 ? 42.114 -5.096 -81.140 1.00 42.94 260 HIS A N 1
ATOM 2111 C CA . HIS A 1 260 ? 43.249 -4.700 -81.990 1.00 42.94 260 HIS A CA 1
ATOM 2112 C C . HIS A 1 260 ? 44.309 -5.806 -82.207 1.00 42.94 260 HIS A C 1
ATOM 2114 O O . HIS A 1 260 ? 45.372 -5.524 -82.767 1.00 42.94 260 HIS A O 1
ATOM 2120 N N . LEU A 1 261 ? 44.030 -7.044 -81.783 1.00 41.38 261 LEU A N 1
ATOM 2121 C CA . LEU A 1 261 ? 44.865 -8.245 -81.955 1.00 41.38 261 LEU A CA 1
ATOM 2122 C C . LEU A 1 261 ? 44.152 -9.266 -82.848 1.00 41.38 261 LEU A C 1
ATOM 2124 O O . LEU A 1 261 ? 44.846 -9.868 -83.698 1.00 41.38 261 LEU A O 1
#

Sequence (261 aa):
MFSRLRTLFGRRNGECEETGVRKKDAGPKSQRKSWRIRWSLGRHRTTREASSQPSTFTEEAQQMEILEELSIKLQSMKYERIQLRAILASYTKKNLNNRLNSFEMMKKDHERVMSDLQKLPLEISDSLNKCNQLIEENESYSYLHSLILRDLTQVKNHVHVLRLEKRKLWEEQIALRGTCEEVKKLFKEVLEKICEPCAEETCSTFRNIGQSLITQLHVVVLRRAAKQGAPNRVAVICKCMLVYIDMFVCVCVCVCVSEHL

Secondary structure (DSSP, 8-state):
--SSGGGSS---------------------GGGSSSSTTSS--------------TTSHHHHHHHHHHHHHHHHHHHHHHHHHHHHHHHHIIIIIIHHHHHHHHHHHHHHHHHHHHHHHHHHHHHHHHHHHHHHHHHHHHHHHHHHHHHHHHHHHHHHHHHHHHHHHHHHHHHHHHHHHHHHHHHHHHHHHHHHHS--SS--SHHHHHHHHHHHHHHHHHHHHHHHHHS-HHHHHHHHHHHHHHHHHHHHHHHHHHHHS--

pLDDT: mean 70.98, std 23.31, range [28.69, 98.69]

Organism: Phodopus roborovskii (NCBI:txid109678)

Foldseek 3Di:
DPPPVCVPDDDDDDDDDDDDDDDDDDDDDPPVVVPPVVPPPDDDDDDDDDDDDDDPPVVVVVVVVVVVVVVVVVVVVVVVVVVVVVVVCCCVPPVVVVVVVVVVVVVVVVVVVVVVVVCVVVVVVVVVVVVVVVVVVVVVVVVVVVVVVVVVVVVVVVVVVVVVVVVVVVVVVVVVVVVVVVVVVVVVVLVVVLVPDPDPDNDVVLVVSLVVSLVVVVVSLVVVCVVPVPVPVSVVVNVVVVVVSVVVSVVVVVVVVVVVD

Radius of gyration: 68.34 Å; chains: 1; bounding box: 119×43×184 Å

InterPro domains:
  IPR006907 Disks large homolog 5, N-terminal [PF04822] (50-127)